Protein AF-A0A7X6XQJ4-F1 (afdb_monomer)

Secondary structure (DSSP, 8-state):
-HHHHHHHHHHHHHHHHH-SS--GGGGHHHHHHHHHHHHHHHHHHHHHS-HHHHHHHHHHHHHHHHHHHHHHHHHHHTTTTT-TT-TT---SS-THHHHHHHHHHHHHHHSTTGGG--EEEE-SSS--TTHHHHTTT-S-EEEESS--S----SEEEEEGGGHHHHHHHHGGGEEEEEEEEEETTEEEEEEEEHHHHHHHHHHH--

Structure (mmCIF, N/CA/C/O backbone):
data_AF-A0A7X6XQJ4-F1
#
_entry.id   AF-A0A7X6XQJ4-F1
#
loop_
_atom_site.group_PDB
_atom_site.id
_atom_site.type_symbol
_atom_site.label_atom_id
_atom_site.label_alt_id
_atom_site.label_comp_id
_atom_site.label_asym_id
_atom_site.label_entity_id
_atom_site.label_seq_id
_atom_site.pdbx_PDB_ins_code
_atom_site.Cartn_x
_atom_site.Cartn_y
_atom_site.Cartn_z
_atom_site.occupancy
_atom_site.B_iso_or_equiv
_atom_site.auth_seq_id
_atom_site.auth_comp_id
_atom_site.auth_asym_id
_atom_site.auth_atom_id
_atom_site.pdbx_PDB_model_num
ATOM 1 N N . MET A 1 1 ? -24.674 -9.872 31.396 1.00 86.75 1 MET A N 1
ATOM 2 C CA . MET A 1 1 ? -24.210 -9.220 30.151 1.00 86.75 1 MET A CA 1
ATOM 3 C C . MET A 1 1 ? -22.752 -8.759 30.233 1.00 86.75 1 MET A C 1
ATOM 5 O O . MET A 1 1 ? -21.919 -9.400 29.617 1.00 86.75 1 MET A O 1
ATOM 9 N N . LEU A 1 2 ? -22.394 -7.730 31.021 1.00 93.31 2 LEU A N 1
ATOM 10 C CA . LEU A 1 2 ? -21.018 -7.184 31.031 1.00 93.31 2 LEU A CA 1
ATOM 11 C C . LEU A 1 2 ? -19.934 -8.207 31.408 1.00 93.31 2 LEU A C 1
ATOM 13 O O . LEU A 1 2 ? -18.928 -8.290 30.722 1.00 93.31 2 LEU A O 1
ATOM 17 N N . ARG A 1 3 ? -20.174 -9.050 32.424 1.00 94.75 3 ARG A N 1
ATOM 18 C CA . ARG A 1 3 ? -19.241 -10.133 32.804 1.00 94.75 3 ARG A CA 1
ATOM 19 C C . ARG A 1 3 ? -18.939 -11.086 31.644 1.00 94.75 3 ARG A C 1
ATOM 21 O O . ARG A 1 3 ? -17.791 -11.454 31.444 1.00 94.75 3 ARG A O 1
ATOM 28 N N . PHE A 1 4 ? -19.965 -11.446 30.872 1.00 95.56 4 PHE A N 1
ATOM 29 C CA . PHE A 1 4 ? -19.804 -12.281 29.685 1.00 95.56 4 PHE A CA 1
ATOM 30 C C . PHE A 1 4 ? -18.956 -11.569 28.626 1.00 95.56 4 PHE A C 1
ATOM 32 O O . PHE A 1 4 ? -17.990 -12.153 28.157 1.00 95.56 4 PHE A O 1
ATOM 39 N N . LEU A 1 5 ? -19.252 -10.300 28.314 1.00 95.25 5 LEU A N 1
ATOM 40 C CA . LEU A 1 5 ? -18.465 -9.511 27.355 1.00 95.25 5 LEU A CA 1
ATOM 41 C C . LEU A 1 5 ? -16.998 -9.379 27.778 1.00 95.25 5 LEU A C 1
ATOM 43 O O . LEU A 1 5 ? -16.111 -9.491 26.937 1.00 95.25 5 LEU A O 1
ATOM 47 N N . THR A 1 6 ? -16.729 -9.181 29.070 1.00 96.12 6 THR A N 1
ATOM 48 C CA . THR A 1 6 ? -15.364 -9.131 29.606 1.00 96.12 6 THR A CA 1
ATOM 49 C C . THR A 1 6 ? -14.643 -10.461 29.423 1.00 96.12 6 THR A C 1
ATOM 51 O O . THR A 1 6 ? -13.547 -10.474 28.871 1.00 96.12 6 THR A O 1
ATOM 54 N N . ILE A 1 7 ? -15.262 -11.578 29.819 1.00 97.31 7 ILE A N 1
ATOM 55 C CA . ILE A 1 7 ? -14.667 -12.913 29.661 1.00 97.31 7 ILE A CA 1
ATOM 56 C C . ILE A 1 7 ? -14.440 -13.227 28.179 1.00 97.31 7 ILE A C 1
ATOM 58 O O . IL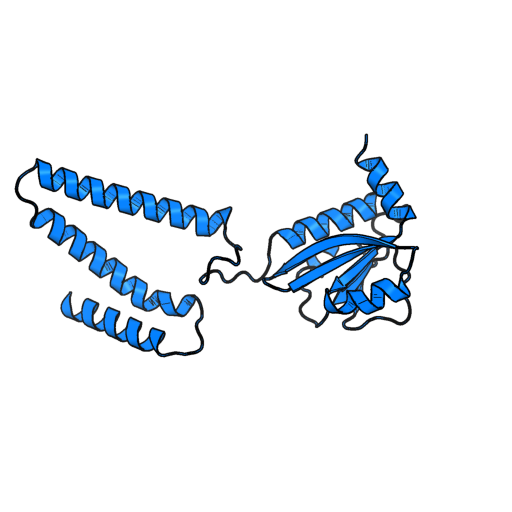E A 1 7 ? -13.345 -13.638 27.817 1.00 97.31 7 ILE A O 1
ATOM 62 N N . TYR A 1 8 ? -15.430 -12.968 27.322 1.00 96.06 8 TYR A N 1
ATOM 63 C CA . TYR A 1 8 ? -15.336 -13.119 25.869 1.00 96.06 8 TYR A CA 1
ATOM 64 C C . TYR A 1 8 ? -14.150 -12.337 25.292 1.00 96.06 8 TYR A C 1
ATOM 66 O O . TYR A 1 8 ? -13.315 -12.901 24.589 1.00 96.06 8 TYR A O 1
ATOM 74 N N . THR A 1 9 ? -14.037 -11.053 25.643 1.00 96.81 9 THR A N 1
ATOM 75 C CA . THR A 1 9 ? -12.973 -10.170 25.146 1.00 96.81 9 THR A CA 1
ATOM 76 C C . THR A 1 9 ? -11.597 -10.658 25.589 1.00 96.81 9 THR A C 1
ATOM 78 O O . THR A 1 9 ? -10.685 -10.746 24.769 1.00 96.81 9 THR A O 1
ATOM 81 N N . LEU A 1 10 ? -11.442 -11.011 26.869 1.00 97.50 10 LEU A N 1
ATOM 82 C CA . LEU A 1 10 ? -10.171 -11.487 27.419 1.00 97.50 10 LEU A CA 1
ATOM 83 C C . LEU A 1 10 ? -9.774 -12.849 26.845 1.00 97.50 10 LEU A C 1
ATOM 85 O O . LEU A 1 10 ? -8.628 -13.020 26.436 1.00 97.50 10 LEU A O 1
ATOM 89 N N . ALA A 1 11 ? -10.715 -13.792 26.767 1.00 97.19 11 ALA A N 1
ATOM 90 C CA . ALA A 1 11 ? -10.472 -15.124 26.227 1.00 97.19 11 ALA A CA 1
ATOM 91 C C . ALA A 1 11 ? -10.051 -15.061 24.755 1.00 97.19 11 ALA A C 1
ATOM 93 O O . ALA A 1 11 ? -9.053 -15.675 24.384 1.00 97.19 11 ALA A O 1
ATOM 94 N N . LEU A 1 12 ? -10.748 -14.272 23.928 1.00 96.06 12 LEU A N 1
ATOM 95 C CA . LEU A 1 12 ? -10.365 -14.088 22.529 1.00 96.06 12 LEU A CA 1
ATOM 96 C C . LEU A 1 12 ? -9.026 -13.376 22.383 1.00 96.06 12 LEU A C 1
ATOM 98 O O . LEU A 1 12 ? -8.211 -13.792 21.565 1.00 96.06 12 LEU A O 1
ATOM 102 N N . THR A 1 13 ? -8.775 -12.335 23.179 1.00 95.81 13 THR A N 1
ATOM 103 C CA . THR A 1 13 ? -7.486 -11.632 23.148 1.00 95.81 13 THR A CA 1
ATOM 104 C C . THR A 1 13 ? -6.350 -12.599 23.468 1.00 95.81 13 THR A C 1
ATOM 106 O O . THR A 1 13 ? -5.378 -12.647 22.724 1.00 95.81 13 THR A O 1
ATOM 109 N N . ALA A 1 14 ? -6.491 -13.422 24.511 1.00 96.19 14 ALA A N 1
ATOM 110 C CA . ALA A 1 14 ? -5.493 -14.423 24.878 1.00 96.19 14 ALA A CA 1
ATOM 111 C C . ALA A 1 14 ? -5.321 -15.499 23.792 1.00 96.19 14 ALA A C 1
ATOM 113 O O . ALA A 1 14 ? -4.194 -15.803 23.406 1.00 96.19 14 ALA A O 1
ATOM 114 N N . ALA A 1 15 ? -6.424 -16.030 23.256 1.00 94.94 15 ALA A N 1
ATOM 115 C CA . ALA A 1 15 ? -6.392 -17.047 22.209 1.00 94.94 15 ALA A CA 1
ATOM 116 C C . ALA A 1 15 ? -5.684 -16.537 20.943 1.00 94.94 15 ALA A C 1
ATOM 118 O O . ALA A 1 15 ? -4.737 -17.164 20.476 1.00 94.94 15 ALA A O 1
ATOM 119 N N . TYR A 1 16 ? -6.071 -15.366 20.426 1.00 93.44 16 TYR A N 1
ATOM 120 C CA . TYR A 1 16 ? -5.431 -14.774 19.247 1.00 93.44 16 TYR A CA 1
ATOM 121 C C . TYR A 1 16 ? -4.012 -14.265 19.531 1.00 93.44 16 TYR A C 1
ATOM 123 O O . TYR A 1 16 ? -3.175 -14.270 18.627 1.00 93.44 16 TYR A O 1
ATOM 131 N N . ALA A 1 17 ? -3.688 -13.872 20.768 1.00 92.44 17 ALA A N 1
ATOM 132 C CA . ALA A 1 17 ? -2.326 -13.523 21.175 1.00 92.44 17 ALA A CA 1
ATOM 133 C C . ALA A 1 17 ? -1.388 -14.744 21.216 1.00 92.44 17 ALA A C 1
ATOM 135 O O . ALA A 1 17 ? -0.205 -14.586 20.919 1.00 92.44 17 ALA A O 1
ATOM 136 N N . ALA A 1 18 ? -1.899 -15.948 21.479 1.00 94.88 18 ALA A N 1
ATOM 137 C CA . ALA A 1 18 ? -1.096 -17.172 21.521 1.00 94.88 18 ALA A CA 1
ATOM 138 C C . ALA A 1 18 ? -0.722 -17.734 20.133 1.00 94.88 18 ALA A C 1
ATOM 140 O O . ALA A 1 18 ? 0.241 -18.485 20.022 1.00 94.88 18 ALA A O 1
ATOM 141 N N . ILE A 1 19 ? -1.444 -17.372 19.065 1.00 92.38 19 ILE A N 1
ATOM 142 C CA . ILE A 1 19 ? -1.168 -17.861 17.701 1.00 92.38 19 ILE A CA 1
ATOM 143 C C . ILE A 1 19 ? 0.126 -17.212 17.163 1.00 92.38 19 ILE A C 1
ATOM 145 O O . ILE A 1 19 ? 0.153 -15.985 17.064 1.00 92.38 19 ILE A O 1
ATOM 149 N N . PRO A 1 20 ? 1.178 -17.965 16.777 1.00 89.69 20 PRO A N 1
ATOM 150 C CA . PRO A 1 20 ? 2.428 -17.375 16.274 1.00 89.69 20 PRO A CA 1
ATOM 151 C C . PRO A 1 20 ? 2.257 -16.618 14.951 1.00 89.69 20 PRO A C 1
ATOM 153 O O . PRO A 1 20 ? 2.841 -15.558 14.751 1.00 89.69 20 PRO A O 1
ATOM 156 N N . TYR A 1 21 ? 1.419 -17.147 14.058 1.00 84.31 21 TYR A N 1
ATOM 157 C CA . TYR A 1 21 ? 1.102 -16.526 12.777 1.00 84.31 21 TYR A CA 1
ATOM 158 C C . TYR A 1 21 ? 0.064 -15.411 12.962 1.00 84.31 21 TYR A C 1
ATOM 160 O O . TYR A 1 21 ? -1.127 -15.673 13.146 1.00 84.31 21 TYR A O 1
ATOM 168 N N . LYS A 1 22 ? 0.521 -14.156 12.950 1.00 83.25 22 LYS A N 1
ATOM 169 C CA . LYS A 1 22 ? -0.335 -12.974 13.103 1.00 83.25 22 LYS A CA 1
ATOM 170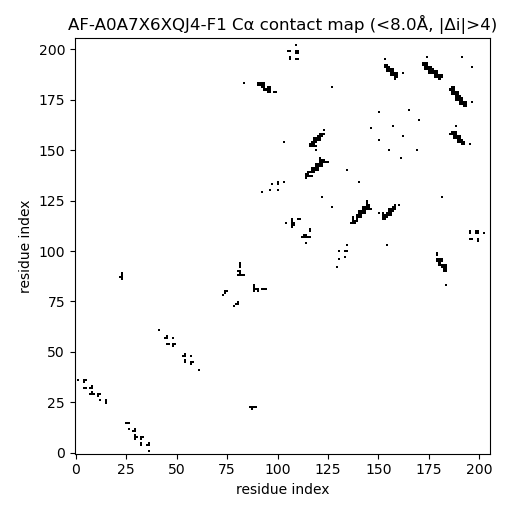 C C . LYS A 1 22 ? -0.793 -12.467 11.748 1.00 83.25 22 LYS A C 1
ATOM 172 O O . LYS A 1 22 ? 0.020 -12.149 10.889 1.00 83.25 22 LYS A O 1
ATOM 177 N N . THR A 1 23 ? -2.100 -12.326 11.598 1.00 87.56 23 THR A N 1
ATOM 178 C CA . THR A 1 23 ? -2.715 -11.623 10.471 1.00 87.56 23 THR A CA 1
ATOM 179 C C . THR A 1 23 ? -3.586 -10.493 11.006 1.00 87.56 23 THR A C 1
ATOM 181 O O . THR A 1 23 ? -4.074 -10.593 12.137 1.00 87.56 23 THR A O 1
ATOM 184 N N . PRO A 1 24 ? -3.808 -9.412 10.239 1.00 85.25 24 PRO A N 1
ATOM 185 C CA . PRO A 1 24 ? -4.565 -8.265 10.734 1.00 85.25 24 PRO A CA 1
ATOM 186 C C . PRO A 1 24 ? -5.965 -8.626 11.243 1.00 85.25 24 PRO A C 1
ATOM 188 O O . PRO A 1 24 ? -6.424 -8.074 12.240 1.00 85.25 24 PRO A O 1
ATOM 191 N N . TRP A 1 25 ? -6.630 -9.613 10.633 1.00 87.69 25 TRP A N 1
ATOM 192 C CA . TRP A 1 25 ? -7.972 -10.033 11.046 1.00 87.69 25 TRP A CA 1
ATOM 193 C C . TRP A 1 25 ? -8.026 -10.753 12.401 1.00 87.69 25 TRP A C 1
ATOM 195 O O . TRP A 1 25 ? -9.107 -10.857 12.981 1.00 87.69 25 TRP A O 1
ATOM 205 N N . CYS A 1 26 ? -6.892 -11.177 12.971 1.00 90.50 26 CYS A N 1
ATOM 206 C CA . CYS A 1 26 ? -6.851 -11.744 14.322 1.00 90.50 26 CYS A CA 1
ATOM 207 C C . CYS A 1 26 ? -7.328 -10.760 15.407 1.00 90.50 26 CYS A C 1
ATOM 209 O O . CYS A 1 26 ? -7.757 -11.197 16.472 1.00 90.50 26 CYS A O 1
ATOM 211 N N . VAL A 1 27 ? -7.273 -9.443 15.163 1.00 90.94 27 VAL A N 1
ATOM 212 C CA . VAL A 1 27 ? -7.701 -8.435 16.149 1.00 90.94 27 VAL A CA 1
ATOM 21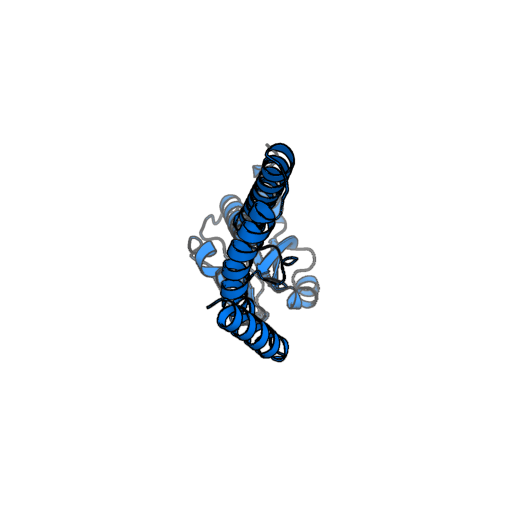3 C C . VAL A 1 27 ? -9.201 -8.123 16.090 1.00 90.94 27 VAL A C 1
ATOM 215 O O . VAL A 1 27 ? -9.742 -7.576 17.046 1.00 90.94 27 VAL A O 1
ATOM 218 N N . LEU A 1 28 ? -9.904 -8.481 15.009 1.00 91.69 28 LEU A N 1
ATOM 219 C CA . LEU A 1 28 ? -11.284 -8.030 14.773 1.00 91.69 28 LEU A CA 1
ATOM 220 C C . LEU A 1 28 ? -12.261 -8.537 15.843 1.00 91.69 28 LEU A C 1
ATOM 222 O O . LEU A 1 28 ? -13.038 -7.761 16.403 1.00 91.69 28 LEU A O 1
ATOM 226 N N . SER A 1 29 ? -12.186 -9.827 16.170 1.00 92.69 29 SER A N 1
ATOM 227 C CA . SER A 1 29 ? -13.074 -10.468 17.145 1.00 92.69 29 SER A CA 1
ATOM 228 C C . SER A 1 29 ? -12.912 -9.919 18.576 1.00 92.69 29 SER A C 1
ATOM 230 O O . SER A 1 29 ? -13.926 -9.556 19.181 1.00 92.69 29 SER A O 1
ATOM 232 N N . PRO A 1 30 ? -11.691 -9.805 19.150 1.00 94.12 30 PRO A N 1
ATOM 233 C CA . PRO A 1 30 ? -11.528 -9.169 20.457 1.00 94.12 30 PRO A CA 1
ATOM 234 C C . PRO A 1 30 ? -11.861 -7.668 20.430 1.00 94.12 30 PRO A C 1
ATOM 236 O O . PRO A 1 30 ? -12.451 -7.168 21.390 1.00 94.12 30 PRO A O 1
ATOM 239 N N . LEU A 1 31 ? -11.573 -6.959 19.331 1.00 94.44 31 LEU A N 1
ATOM 240 C CA . LEU A 1 31 ? -11.868 -5.529 19.197 1.00 94.44 31 LEU A CA 1
ATOM 241 C C . LEU A 1 31 ? -13.370 -5.232 19.316 1.00 94.44 31 LEU A C 1
ATOM 243 O O . LEU A 1 31 ? -13.752 -4.276 19.989 1.00 94.44 31 LEU A O 1
ATOM 247 N N . GLN A 1 32 ? -14.236 -6.076 18.746 1.00 94.75 32 GLN A N 1
ATOM 248 C CA . GLN A 1 32 ? -15.689 -5.939 18.896 1.00 94.75 32 GLN A CA 1
ATOM 249 C C . GLN A 1 32 ? -16.117 -5.925 20.374 1.00 94.75 32 GLN A C 1
ATOM 251 O O . GLN A 1 32 ? -16.916 -5.084 20.792 1.00 94.75 32 GLN A O 1
ATOM 256 N N . GLY A 1 33 ? -15.565 -6.837 21.179 1.00 95.31 33 GLY A N 1
ATOM 257 C CA . GLY A 1 33 ? -15.834 -6.898 22.615 1.00 95.31 33 GLY A CA 1
ATOM 258 C C . GLY A 1 33 ? -15.321 -5.660 23.358 1.00 95.31 33 GLY A C 1
ATOM 259 O O . GLY A 1 3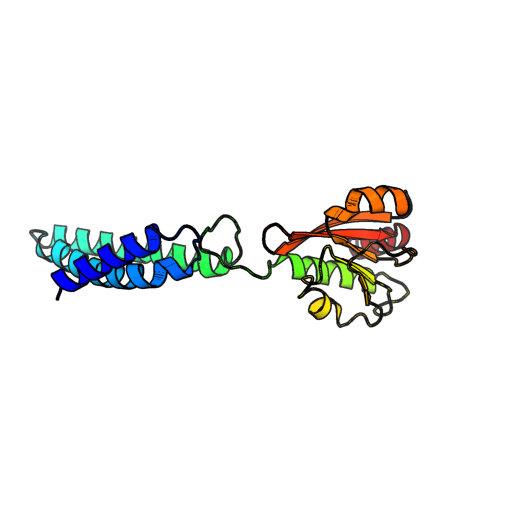3 ? -16.043 -5.085 24.178 1.00 95.31 33 GLY A O 1
ATOM 260 N N . MET A 1 34 ? -14.119 -5.190 23.008 1.00 96.31 34 MET A N 1
ATOM 261 C CA . MET A 1 34 ? -13.534 -3.964 23.560 1.00 96.31 34 MET A CA 1
ATOM 262 C C . MET A 1 34 ? -14.388 -2.726 23.264 1.00 96.31 34 MET A C 1
ATOM 264 O O . MET A 1 34 ? -14.586 -1.918 24.166 1.00 96.31 34 MET A O 1
ATOM 268 N N . ILE A 1 35 ? -14.948 -2.592 22.056 1.00 95.75 35 ILE A N 1
ATOM 269 C CA . ILE A 1 35 ? -15.817 -1.461 21.679 1.00 95.75 35 ILE A CA 1
ATOM 270 C C . ILE A 1 35 ? -17.076 -1.416 22.560 1.00 95.75 35 ILE A C 1
ATOM 272 O O . ILE A 1 35 ? -17.431 -0.362 23.093 1.00 95.75 35 ILE A O 1
ATOM 276 N N . LEU A 1 36 ? -17.733 -2.562 22.774 1.00 96.38 36 LEU A N 1
ATOM 277 C CA . LEU A 1 36 ? -18.922 -2.638 23.632 1.00 96.38 36 LEU A CA 1
ATOM 278 C C . LEU A 1 36 ? -18.592 -2.313 25.097 1.00 96.38 36 LEU A C 1
ATOM 280 O O . LEU A 1 36 ? -19.333 -1.582 25.761 1.00 96.38 36 LEU A O 1
ATOM 284 N N . LEU A 1 37 ? -17.466 -2.827 25.603 1.00 97.12 37 LEU A N 1
ATOM 285 C CA . LEU A 1 37 ? -16.988 -2.526 26.954 1.00 97.12 37 LEU A CA 1
ATOM 286 C C . LEU A 1 37 ? -16.579 -1.056 27.107 1.00 97.12 37 LEU A C 1
ATOM 288 O O . LEU A 1 37 ? -16.854 -0.468 28.152 1.00 97.12 37 LEU A O 1
ATOM 292 N N . ALA A 1 38 ? -15.996 -0.440 26.076 1.00 96.19 38 ALA A N 1
ATOM 293 C CA . ALA A 1 38 ? -15.651 0.977 26.067 1.00 96.19 38 ALA A CA 1
ATOM 294 C C . ALA A 1 38 ? -16.899 1.862 26.199 1.00 96.19 38 ALA A C 1
ATOM 296 O O . ALA A 1 38 ? -16.897 2.795 27.000 1.00 96.19 38 ALA A O 1
ATOM 297 N N . GLY A 1 39 ? -18.001 1.533 25.513 1.00 95.69 39 GLY A N 1
ATOM 298 C CA . GLY A 1 39 ? -19.279 2.240 25.673 1.00 95.69 39 GLY A CA 1
ATOM 299 C C . GLY A 1 39 ? -19.863 2.122 27.090 1.00 95.69 39 GLY A C 1
ATOM 300 O O . GLY A 1 39 ? -20.330 3.109 27.673 1.00 95.69 39 GLY A O 1
ATOM 301 N N . ALA A 1 40 ? -19.783 0.930 27.689 1.00 96.81 40 ALA A N 1
ATOM 302 C CA . ALA A 1 40 ? -20.189 0.719 29.079 1.00 96.81 40 ALA A CA 1
ATOM 303 C C . ALA A 1 40 ? -19.304 1.506 30.066 1.00 96.81 40 ALA A C 1
ATOM 305 O O . ALA A 1 40 ? -19.824 2.150 30.979 1.00 96.81 40 ALA A O 1
ATOM 306 N N . GLY A 1 41 ? -17.985 1.504 29.853 1.00 96.56 41 GLY A N 1
ATOM 307 C CA . GLY A 1 41 ? -17.015 2.262 30.642 1.00 96.56 41 GLY A CA 1
ATOM 308 C C . GLY A 1 41 ? -17.224 3.773 30.538 1.00 96.56 41 GLY A C 1
ATOM 309 O O . GLY A 1 41 ? -17.288 4.451 31.559 1.00 96.56 41 GLY A O 1
ATOM 310 N N . ALA A 1 42 ? -17.440 4.294 29.328 1.00 96.88 42 ALA A N 1
ATOM 311 C CA . ALA A 1 42 ? -17.773 5.697 29.090 1.00 96.88 42 ALA A CA 1
ATOM 312 C C . ALA A 1 42 ? -19.028 6.119 29.871 1.00 96.88 42 ALA A C 1
ATOM 314 O O . ALA A 1 42 ? -19.029 7.137 30.563 1.00 96.88 42 ALA A O 1
ATOM 315 N N . THR A 1 43 ? -20.077 5.292 29.838 1.00 96.81 43 THR A N 1
ATOM 316 C CA . THR A 1 43 ? -21.311 5.543 30.597 1.00 96.81 43 THR A CA 1
ATOM 317 C C . THR A 1 43 ? -21.058 5.546 32.107 1.00 96.81 43 THR A C 1
ATOM 319 O O . THR A 1 43 ? -21.589 6.400 32.821 1.00 96.81 43 THR A O 1
ATOM 322 N N . ALA A 1 44 ? -20.246 4.611 32.610 1.00 96.94 44 ALA A N 1
ATOM 323 C CA . ALA A 1 44 ? -19.884 4.547 34.023 1.00 96.94 44 ALA A CA 1
ATOM 324 C C . ALA A 1 44 ? -19.110 5.799 34.469 1.00 96.94 44 ALA A C 1
ATOM 326 O O . ALA A 1 44 ? -19.486 6.409 35.468 1.00 96.94 44 ALA A O 1
ATOM 327 N N . LEU A 1 45 ? -18.116 6.242 33.690 1.00 97.00 45 LEU A N 1
ATOM 328 C CA . LEU A 1 45 ? -17.331 7.451 33.967 1.00 97.00 45 LEU A CA 1
ATOM 329 C C . LEU A 1 45 ? -18.211 8.703 34.070 1.00 97.00 45 LEU A C 1
ATOM 331 O O . LEU A 1 45 ? -18.089 9.473 35.022 1.00 97.00 45 LEU A O 1
ATOM 335 N N . VAL A 1 46 ? -19.149 8.884 33.135 1.00 97.00 46 VAL A N 1
ATOM 336 C CA . VAL A 1 46 ? -20.087 10.018 33.166 1.00 97.00 46 VAL A CA 1
ATOM 337 C C . VAL A 1 46 ? -21.011 9.947 34.386 1.00 97.00 46 VAL A C 1
ATOM 339 O O . VAL A 1 46 ? -21.306 10.971 35.001 1.00 97.00 46 VAL A O 1
ATOM 342 N N . ARG A 1 47 ? -21.472 8.751 34.772 1.00 96.31 47 ARG A N 1
ATOM 343 C CA . ARG A 1 47 ? -22.339 8.575 35.950 1.00 96.31 47 ARG A CA 1
ATOM 344 C C . ARG A 1 47 ? -21.603 8.829 37.264 1.00 96.31 47 ARG A C 1
ATOM 346 O O . ARG A 1 47 ? -22.196 9.411 38.171 1.00 96.31 47 ARG A O 1
ATOM 353 N N . TRP A 1 48 ? -20.344 8.408 37.357 1.00 97.06 48 TRP A N 1
ATOM 354 C CA . TRP A 1 48 ? -19.513 8.567 38.551 1.00 97.06 48 TRP A CA 1
ATOM 355 C C . TRP A 1 48 ? -19.004 9.991 38.755 1.00 97.06 48 TRP A C 1
ATOM 357 O O . TRP A 1 48 ? -18.727 10.361 39.890 1.00 97.06 48 TRP A O 1
ATOM 367 N N . ALA A 1 49 ? -18.920 10.803 37.700 1.00 96.06 49 ALA A N 1
ATOM 368 C CA . ALA A 1 49 ? -18.528 12.201 37.815 1.00 96.06 49 ALA A CA 1
ATOM 369 C C . ALA A 1 49 ? -19.538 13.014 38.668 1.00 96.06 49 ALA A C 1
ATOM 371 O O . ALA A 1 49 ? -20.713 13.137 38.278 1.00 96.06 49 ALA A O 1
ATOM 372 N N . PRO A 1 50 ? -19.120 13.591 39.816 1.00 93.88 50 PRO A N 1
ATOM 373 C CA . PRO A 1 50 ? -19.962 14.485 40.609 1.00 93.88 50 PRO A CA 1
ATOM 374 C C . PRO A 1 50 ? -20.145 15.856 39.949 1.00 93.88 50 PRO A C 1
ATOM 376 O O . PRO A 1 50 ? -19.210 16.450 39.419 1.00 93.88 50 PRO A O 1
ATOM 379 N N . GLY A 1 51 ? -21.356 16.406 40.048 1.00 96.50 51 GLY A N 1
ATOM 380 C CA . GLY A 1 51 ? -21.660 17.752 39.558 1.00 96.50 51 GLY A CA 1
ATOM 381 C C . GLY A 1 51 ? -21.737 17.869 38.029 1.00 96.50 51 GLY A C 1
ATOM 382 O O . GLY A 1 51 ? -21.290 17.012 37.269 1.00 96.50 51 GLY A O 1
ATOM 383 N N . ARG A 1 52 ? -22.359 18.953 37.553 1.00 95.62 52 ARG A N 1
ATOM 384 C CA . ARG A 1 52 ? -22.591 19.169 36.112 1.00 95.62 52 ARG A CA 1
ATOM 385 C C . ARG A 1 52 ? -21.304 19.490 35.352 1.00 95.62 52 ARG A C 1
ATOM 387 O O . ARG A 1 52 ? -21.138 19.023 34.232 1.00 95.62 52 ARG A O 1
ATOM 394 N N . LEU A 1 53 ? -20.394 20.240 35.977 1.00 97.06 53 LEU A N 1
ATOM 395 C CA . LEU A 1 53 ? -19.139 20.655 35.353 1.00 97.06 53 LEU A CA 1
ATOM 396 C C . LEU A 1 53 ? -18.232 19.458 35.048 1.00 97.06 53 LEU A C 1
ATOM 398 O O . LEU A 1 53 ? -17.815 19.290 33.909 1.00 97.06 53 LEU A O 1
ATOM 402 N N . LEU A 1 54 ? -17.972 18.589 36.029 1.00 96.56 54 LEU A N 1
ATOM 403 C CA . LEU A 1 54 ? -17.090 17.440 35.813 1.00 96.56 54 LEU A CA 1
ATOM 404 C C . LEU A 1 54 ? -17.690 16.445 34.816 1.00 96.56 54 LEU A C 1
ATOM 406 O O . LEU A 1 54 ? -16.969 15.917 33.978 1.00 96.56 54 LEU A O 1
ATOM 410 N N . ARG A 1 55 ? -19.014 16.239 34.838 1.00 97.31 55 ARG A N 1
ATOM 411 C CA . ARG A 1 55 ? -19.705 15.450 33.805 1.00 97.31 55 ARG A CA 1
ATOM 412 C C . ARG A 1 55 ? -19.489 16.024 32.410 1.00 97.31 55 ARG A C 1
ATOM 414 O O . ARG A 1 55 ? -19.173 15.267 31.499 1.00 97.31 55 ARG A O 1
ATOM 421 N N . ALA A 1 56 ? -19.625 17.341 32.251 1.00 97.62 56 ALA A N 1
ATOM 422 C CA . ALA A 1 56 ? -19.369 18.008 30.979 1.00 97.62 56 ALA A CA 1
ATOM 423 C C . ALA A 1 56 ? -17.908 17.838 30.536 1.00 97.62 56 ALA A C 1
ATOM 425 O O . ALA A 1 56 ? -17.670 17.519 29.376 1.00 97.62 56 ALA A O 1
ATOM 426 N N . LEU A 1 57 ? -16.942 17.959 31.454 1.00 98.06 57 LEU A N 1
ATOM 427 C CA . LEU A 1 57 ? -15.523 17.731 31.158 1.00 98.06 57 LEU A CA 1
ATOM 428 C C . LEU A 1 57 ? -15.238 16.284 30.737 1.00 98.06 57 LEU A C 1
ATOM 430 O O . LEU A 1 57 ? -14.521 16.071 29.765 1.00 98.06 57 LEU A O 1
ATOM 434 N N . VAL A 1 58 ? -15.825 15.293 31.414 1.00 97.94 58 VAL A N 1
ATOM 435 C CA . VAL A 1 58 ? -15.688 13.875 31.041 1.00 97.94 58 VAL A CA 1
ATOM 436 C C . VAL A 1 58 ? -16.277 13.622 29.652 1.00 97.94 58 VAL A C 1
ATOM 438 O O . VAL A 1 58 ? -15.626 12.998 28.819 1.00 97.94 58 VAL A O 1
ATOM 441 N N . VAL A 1 59 ? -17.478 14.135 29.369 1.00 97.81 59 VAL A N 1
ATOM 442 C CA . VAL A 1 59 ? -18.108 14.009 28.044 1.00 97.81 59 VAL A CA 1
ATOM 443 C C . VAL A 1 59 ? -17.275 14.696 26.965 1.00 97.81 59 VAL A C 1
ATOM 445 O O . VAL A 1 59 ? -17.096 14.129 25.887 1.00 97.81 59 VAL A O 1
ATOM 448 N N . LEU A 1 60 ? -16.735 15.883 27.249 1.00 98.25 60 LEU A N 1
ATOM 449 C CA . LEU A 1 60 ? -15.878 16.617 26.324 1.00 98.25 60 LEU A CA 1
ATOM 450 C C . LEU A 1 60 ? -14.589 15.840 26.037 1.00 98.25 60 LEU A C 1
ATOM 452 O O . LEU A 1 60 ? -14.228 15.680 24.875 1.00 98.25 60 LEU A O 1
ATOM 456 N N . ALA A 1 61 ? -13.937 15.301 27.070 1.00 98.12 61 ALA A N 1
ATOM 457 C CA . ALA A 1 61 ? -12.722 14.504 26.929 1.00 98.12 61 ALA A CA 1
ATOM 458 C C . ALA A 1 61 ? -12.964 13.220 26.117 1.00 98.12 61 ALA A C 1
ATOM 460 O O . ALA A 1 61 ? -12.199 12.916 25.203 1.00 98.12 61 ALA A O 1
ATOM 461 N N . LEU A 1 62 ? -14.054 12.495 26.393 1.00 98.00 62 LEU A N 1
ATOM 462 C CA . LEU A 1 62 ? -14.431 11.293 25.639 1.00 98.00 62 LEU A CA 1
ATOM 463 C C . LEU A 1 62 ? -14.768 11.615 24.177 1.00 98.00 62 LEU A C 1
ATOM 465 O O . LEU A 1 62 ? -14.345 10.893 23.273 1.00 98.00 62 LEU A O 1
ATOM 469 N N . SER A 1 63 ? -15.488 12.713 23.936 1.00 97.88 63 SER A N 1
ATOM 470 C CA . SER A 1 63 ? -15.809 13.190 22.585 1.00 97.88 63 SER A CA 1
ATOM 471 C C . SER A 1 63 ? -14.545 13.569 21.815 1.00 97.88 63 SER A C 1
ATOM 473 O O . SER A 1 63 ? -14.368 13.132 20.680 1.00 97.88 63 SER A O 1
ATOM 475 N N . ALA A 1 64 ? -13.633 14.316 22.444 1.00 98.25 64 ALA A N 1
ATOM 476 C CA . ALA A 1 64 ? -12.361 14.705 21.845 1.00 98.25 64 ALA A CA 1
ATOM 477 C C . ALA A 1 64 ? -11.487 13.483 21.523 1.00 98.25 64 ALA A C 1
ATOM 479 O O . ALA A 1 64 ? -10.954 13.387 20.420 1.00 98.25 64 ALA A O 1
ATOM 480 N N . GLY A 1 65 ? -11.396 12.514 22.440 1.00 98.06 65 GLY A N 1
ATOM 481 C CA . GLY A 1 65 ? -10.682 11.258 22.204 1.00 98.06 65 GLY A CA 1
ATOM 482 C C . GLY A 1 65 ? -11.287 10.446 21.056 1.00 98.06 65 GLY A C 1
ATOM 483 O O . GLY A 1 65 ? -10.560 9.950 20.201 1.00 98.06 65 GLY A O 1
ATOM 484 N N . THR A 1 66 ? -12.617 10.374 20.977 1.00 97.12 66 THR A N 1
ATOM 485 C CA . THR A 1 66 ? -13.321 9.679 19.886 1.00 97.12 66 THR A CA 1
ATOM 486 C C . THR A 1 66 ? -13.084 10.365 18.541 1.00 97.12 66 THR A C 1
ATOM 488 O O . THR A 1 66 ? -12.795 9.693 17.555 1.00 97.12 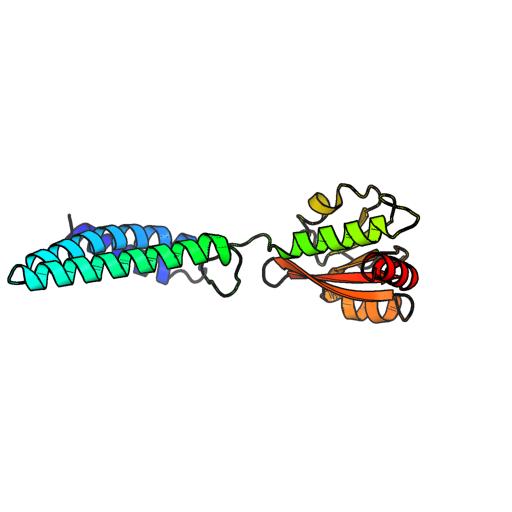66 THR A O 1
ATOM 491 N N . ALA A 1 67 ? -13.146 11.699 18.497 1.00 98.19 67 ALA A N 1
ATOM 492 C CA . ALA A 1 67 ? -12.844 12.470 17.295 1.00 98.19 67 ALA A CA 1
ATOM 493 C C . ALA A 1 67 ? -11.384 12.284 16.854 1.00 98.19 67 ALA A C 1
ATOM 495 O O . ALA A 1 67 ? -11.121 12.097 15.668 1.00 98.19 67 ALA A O 1
ATOM 496 N N . HIS A 1 68 ? -10.442 12.268 17.801 1.00 98.25 68 HIS A N 1
ATOM 497 C CA . HIS A 1 68 ? -9.031 12.017 17.516 1.00 98.25 68 HIS A CA 1
ATOM 498 C C . HIS A 1 68 ? -8.798 10.614 16.937 1.00 98.25 68 HIS A C 1
ATOM 500 O O . HIS A 1 68 ? -8.133 10.483 15.911 1.00 98.25 68 HIS A O 1
ATOM 506 N N . LEU A 1 69 ? -9.395 9.578 17.536 1.00 96.31 69 LEU A N 1
ATOM 507 C CA . LEU A 1 69 ? -9.333 8.207 17.018 1.00 96.31 69 LEU A CA 1
ATOM 508 C C . LEU A 1 69 ? -9.991 8.089 15.635 1.00 96.31 69 LEU A C 1
ATOM 510 O O . LEU A 1 69 ? -9.463 7.404 14.764 1.00 96.31 69 LEU A O 1
ATOM 514 N N . GLY A 1 70 ? -11.108 8.786 15.405 1.00 97.06 70 GLY A N 1
ATOM 515 C CA . GLY A 1 70 ? -11.762 8.853 14.097 1.00 97.06 70 GLY A CA 1
ATOM 516 C C . GLY A 1 70 ? -10.882 9.511 13.033 1.00 97.06 70 GLY A C 1
ATOM 517 O O . GLY A 1 70 ? -10.771 9.000 11.920 1.00 97.06 70 GLY A O 1
ATOM 518 N N . TRP A 1 71 ? -10.190 10.597 13.385 1.00 97.56 71 TRP A N 1
ATOM 519 C CA . TRP A 1 71 ? -9.208 11.230 12.506 1.00 97.56 71 TRP A CA 1
ATOM 520 C C . TRP A 1 71 ? -8.036 10.290 12.199 1.00 97.56 71 TRP A C 1
ATOM 522 O O . TRP A 1 71 ? -7.691 10.119 11.033 1.00 97.56 71 TRP A O 1
ATOM 532 N N . GLN A 1 72 ? -7.473 9.608 13.201 1.00 95.44 72 GLN A N 1
ATOM 533 C CA . GLN A 1 72 ? -6.423 8.605 12.979 1.00 95.44 72 GLN A CA 1
ATOM 534 C C . GLN A 1 72 ? -6.897 7.465 12.069 1.00 95.44 72 GLN A C 1
ATOM 536 O O . GLN A 1 72 ? -6.179 7.081 11.148 1.00 95.44 72 GLN A O 1
ATOM 541 N N . ALA A 1 73 ? -8.115 6.960 12.279 1.00 93.56 73 ALA A N 1
ATOM 542 C CA . ALA A 1 73 ? -8.705 5.923 11.440 1.00 93.56 73 ALA A CA 1
ATOM 543 C C . ALA A 1 73 ? -8.857 6.387 9.984 1.00 93.56 73 ALA A C 1
ATOM 545 O O . ALA A 1 73 ? -8.525 5.633 9.069 1.00 93.56 73 ALA A O 1
ATOM 546 N N . TYR A 1 74 ? -9.290 7.633 9.764 1.00 95.38 74 TYR A N 1
ATOM 547 C CA . TYR A 1 74 ? -9.358 8.228 8.431 1.00 95.38 74 TYR A CA 1
ATOM 548 C C . TYR A 1 74 ? -7.977 8.289 7.772 1.00 95.38 74 TYR A C 1
ATOM 550 O O . TYR A 1 74 ? -7.814 7.791 6.659 1.00 95.38 74 TYR A O 1
ATOM 558 N N . GLN A 1 75 ? -6.969 8.823 8.470 1.00 94.88 75 GLN A N 1
ATOM 559 C CA . GLN A 1 75 ? -5.609 8.932 7.932 1.00 94.88 75 GLN A CA 1
ATOM 560 C C . GLN A 1 75 ? -5.035 7.558 7.563 1.00 94.88 75 GLN A C 1
ATOM 562 O O . GLN A 1 75 ? -4.500 7.390 6.470 1.00 94.88 75 GLN A O 1
ATOM 567 N N . LEU A 1 76 ? -5.180 6.563 8.445 1.00 91.75 76 LEU A N 1
ATOM 568 C CA . LEU A 1 76 ? -4.657 5.210 8.228 1.00 91.75 76 LEU A CA 1
ATOM 569 C C . LEU A 1 76 ? -5.389 4.454 7.116 1.00 91.75 76 LEU A C 1
ATOM 571 O O . LEU A 1 76 ? -4.775 3.632 6.449 1.00 91.75 76 LEU A O 1
ATOM 575 N N . SER A 1 77 ? -6.679 4.726 6.912 1.00 90.19 77 SER A N 1
ATOM 576 C CA . SER A 1 77 ? -7.486 4.026 5.903 1.00 90.19 77 SER A CA 1
ATOM 577 C C . SER A 1 77 ? -7.443 4.686 4.525 1.00 90.19 77 SER A C 1
ATOM 579 O O . SER A 1 77 ? -7.868 4.071 3.552 1.00 90.19 77 SER A O 1
ATOM 581 N N . THR A 1 78 ? -6.974 5.934 4.430 1.00 89.88 78 THR A N 1
ATOM 582 C CA . THR A 1 78 ? -6.973 6.705 3.176 1.00 89.88 78 THR A CA 1
ATOM 583 C C . THR A 1 78 ? -5.562 7.122 2.779 1.00 89.88 78 THR A C 1
ATOM 585 O O . THR A 1 78 ? -4.989 6.541 1.863 1.00 89.88 78 THR A O 1
ATOM 588 N N . LEU A 1 79 ? -4.970 8.082 3.489 1.00 89.62 79 LEU A N 1
ATOM 589 C CA . LEU A 1 79 ? -3.666 8.653 3.145 1.00 89.62 79 LEU A CA 1
ATOM 590 C C . LEU A 1 79 ? -2.518 7.651 3.307 1.00 89.62 79 LEU A C 1
ATOM 592 O O . LEU A 1 79 ? -1.578 7.661 2.520 1.00 89.62 79 LEU A O 1
ATOM 596 N N . TYR A 1 80 ? -2.605 6.785 4.317 1.00 89.88 80 TYR A N 1
ATOM 597 C CA . TYR A 1 80 ? -1.580 5.794 4.654 1.00 89.88 80 TYR A CA 1
ATOM 598 C C . TYR A 1 80 ? -2.076 4.354 4.461 1.00 89.88 80 TYR A C 1
ATOM 600 O O . TYR A 1 80 ? -1.577 3.434 5.109 1.00 89.88 80 TYR A O 1
ATOM 608 N N . ALA A 1 81 ? -3.047 4.148 3.562 1.00 87.56 81 ALA A N 1
ATOM 609 C CA . ALA A 1 81 ? -3.725 2.863 3.356 1.00 87.56 81 ALA A CA 1
ATOM 610 C C . ALA A 1 81 ? -2.782 1.702 2.997 1.00 87.56 81 ALA A C 1
ATOM 612 O O . ALA A 1 81 ? -3.094 0.542 3.259 1.00 87.56 81 ALA A O 1
ATOM 613 N N . THR A 1 82 ? -1.628 2.010 2.402 1.00 88.69 82 THR A N 1
ATOM 614 C CA . THR A 1 82 ? -0.615 1.031 1.987 1.00 88.69 82 THR A CA 1
ATOM 615 C C . THR A 1 82 ? 0.728 1.231 2.690 1.00 88.69 82 THR A C 1
ATOM 617 O O . THR A 1 82 ? 1.747 0.733 2.215 1.00 88.69 82 THR A O 1
ATOM 620 N N . ASP A 1 83 ? 0.768 2.001 3.780 1.00 87.50 83 ASP A N 1
ATOM 621 C CA . ASP A 1 83 ? 2.014 2.305 4.484 1.00 87.50 83 ASP A CA 1
ATOM 622 C C . ASP A 1 83 ? 2.525 1.072 5.240 1.00 87.50 83 ASP A C 1
ATOM 624 O O . ASP A 1 83 ? 1.875 0.576 6.164 1.00 87.50 83 ASP A O 1
ATOM 628 N N . GLY A 1 84 ? 3.716 0.594 4.867 1.00 83.00 84 GLY A N 1
ATOM 629 C CA . GLY A 1 84 ? 4.339 -0.592 5.462 1.00 83.00 84 GLY A CA 1
ATOM 630 C C . GLY A 1 84 ? 4.686 -0.448 6.948 1.00 83.00 84 GLY A C 1
ATOM 631 O O . GLY A 1 84 ? 4.936 -1.447 7.615 1.00 83.00 84 GLY A O 1
ATOM 632 N N . ARG A 1 85 ? 4.665 0.772 7.504 1.00 86.25 85 ARG A N 1
ATOM 633 C CA . ARG A 1 85 ? 4.840 1.001 8.947 1.00 86.25 85 ARG A CA 1
ATOM 634 C C . ARG A 1 85 ? 3.610 0.601 9.759 1.00 86.25 85 ARG A C 1
ATOM 636 O O . ARG A 1 85 ? 3.712 0.489 10.979 1.00 86.25 85 ARG A O 1
ATOM 643 N N . ASN A 1 86 ? 2.452 0.412 9.120 1.00 87.44 86 ASN A N 1
ATOM 644 C CA . ASN A 1 86 ? 1.246 -0.051 9.791 1.00 87.44 86 ASN A CA 1
ATOM 645 C C . ASN A 1 86 ? 1.219 -1.593 9.828 1.00 87.44 86 ASN A C 1
ATOM 647 O O . ASN A 1 86 ? 0.952 -2.218 8.802 1.00 87.44 86 ASN A O 1
ATOM 651 N N . PRO A 1 87 ? 1.405 -2.230 11.002 1.00 82.56 87 PRO A N 1
ATOM 652 C CA . PRO A 1 87 ? 1.440 -3.691 11.110 1.00 82.56 87 PRO A CA 1
ATOM 653 C C . PRO A 1 87 ? 0.087 -4.361 10.816 1.00 82.56 87 PRO A C 1
ATOM 655 O O . PRO A 1 87 ? 0.019 -5.581 10.684 1.00 82.56 87 PRO A O 1
ATOM 658 N N . TYR A 1 88 ? -0.997 -3.582 10.731 1.00 82.81 88 TYR A N 1
ATOM 659 C CA . TYR A 1 88 ? -2.339 -4.066 10.412 1.00 82.81 88 TYR A CA 1
ATOM 660 C C . TYR A 1 88 ? -2.732 -3.845 8.946 1.00 82.81 88 TYR A C 1
ATOM 662 O O . TYR A 1 88 ? -3.816 -4.267 8.543 1.00 82.81 88 TYR A O 1
ATOM 670 N N . VAL A 1 89 ? -1.888 -3.197 8.138 1.00 85.19 89 VAL A N 1
ATOM 671 C CA . VAL A 1 89 ? -2.163 -3.010 6.710 1.00 85.19 89 VAL A CA 1
ATOM 672 C C . VAL A 1 89 ? -1.877 -4.300 5.953 1.00 85.19 89 VAL A C 1
ATOM 674 O O . VAL A 1 89 ? -0.782 -4.852 6.003 1.00 85.19 89 VAL A O 1
ATOM 677 N N . TYR A 1 90 ? -2.880 -4.757 5.206 1.00 81.00 90 TYR A N 1
ATOM 678 C CA . TYR A 1 90 ? -2.738 -5.822 4.221 1.00 81.00 90 TYR A CA 1
ATOM 679 C C . TYR A 1 90 ? -2.817 -5.215 2.817 1.00 81.00 90 TYR A C 1
ATOM 681 O O . TYR A 1 90 ? -3.875 -5.195 2.189 1.00 81.00 90 TYR A O 1
ATOM 689 N N . ALA A 1 91 ? -1.697 -4.664 2.348 1.00 81.62 91 ALA A N 1
ATOM 690 C CA . ALA A 1 91 ? -1.596 -4.053 1.027 1.00 81.62 91 ALA A CA 1
ATOM 691 C C . ALA A 1 91 ? -0.991 -5.039 0.022 1.00 81.62 91 ALA A C 1
ATOM 693 O O . ALA A 1 91 ? 0.189 -5.377 0.098 1.00 81.62 91 ALA A O 1
ATOM 694 N N . GLN A 1 92 ? -1.802 -5.485 -0.939 1.00 77.94 92 GLN A N 1
ATOM 695 C CA . GLN A 1 92 ? -1.332 -6.342 -2.034 1.00 77.94 92 GLN A CA 1
ATOM 696 C C . GLN A 1 92 ? -0.655 -5.555 -3.162 1.00 77.94 92 GLN A C 1
ATOM 698 O O . GLN A 1 92 ? 0.154 -6.114 -3.896 1.00 77.94 92 GLN A O 1
ATOM 703 N N . THR A 1 93 ? -0.976 -4.271 -3.317 1.00 85.06 93 THR A N 1
ATOM 704 C CA . THR A 1 93 ? -0.366 -3.391 -4.318 1.00 85.06 93 THR A CA 1
ATOM 705 C C . THR A 1 93 ? -0.164 -2.010 -3.717 1.00 85.06 93 THR A C 1
ATOM 707 O O . THR A 1 93 ? -1.049 -1.514 -3.018 1.00 85.06 93 THR A O 1
ATOM 710 N N . VAL A 1 94 ? 0.995 -1.403 -3.968 1.00 89.88 94 VAL A N 1
ATOM 711 C CA . VAL A 1 94 ? 1.302 -0.031 -3.533 1.00 89.88 94 VAL A CA 1
ATOM 712 C C . VAL A 1 94 ? 1.127 0.968 -4.690 1.00 89.88 94 VAL A C 1
ATOM 714 O O . VAL A 1 94 ? 1.224 0.561 -5.851 1.00 89.88 94 VAL A O 1
ATOM 717 N N . PRO A 1 95 ? 0.872 2.265 -4.411 1.00 88.44 95 PRO A N 1
ATOM 718 C CA . PRO A 1 95 ? 0.633 3.279 -5.444 1.00 88.44 95 PRO A CA 1
ATOM 719 C C . PRO A 1 95 ? 1.744 3.405 -6.492 1.00 88.44 95 PRO A C 1
A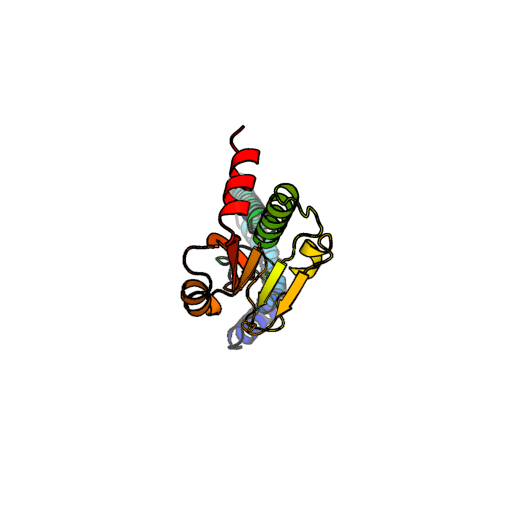TOM 721 O O . PRO A 1 95 ? 1.456 3.730 -7.635 1.00 88.44 95 PRO A O 1
ATOM 724 N N . ASP A 1 96 ? 2.980 3.069 -6.126 1.00 91.31 96 ASP A N 1
ATOM 725 C CA . ASP A 1 96 ? 4.181 3.170 -6.967 1.00 91.31 96 ASP A CA 1
ATOM 726 C C . ASP A 1 96 ? 4.097 2.343 -8.274 1.00 91.31 96 ASP A C 1
ATOM 728 O O . ASP A 1 96 ? 4.746 2.641 -9.275 1.00 91.31 96 ASP A O 1
ATOM 732 N N . VAL A 1 97 ? 3.216 1.336 -8.336 1.00 92.69 97 VAL A N 1
ATOM 733 C CA . VAL A 1 97 ? 2.916 0.623 -9.593 1.00 92.69 97 VAL A CA 1
ATOM 734 C C . VAL A 1 97 ? 2.263 1.535 -10.636 1.00 92.69 97 VAL A C 1
ATOM 736 O O . VAL A 1 97 ? 2.461 1.342 -11.837 1.00 92.69 97 VAL A O 1
ATOM 739 N N . LEU A 1 98 ? 1.478 2.521 -10.199 1.00 93.50 98 LEU A N 1
ATOM 740 C CA . LEU A 1 98 ? 0.895 3.525 -11.087 1.00 93.50 98 LEU A CA 1
ATOM 741 C C . LEU A 1 98 ? 1.989 4.443 -11.633 1.00 93.50 98 LEU A C 1
ATOM 743 O O . LEU A 1 98 ? 2.033 4.668 -12.840 1.00 93.50 98 LEU A O 1
ATOM 747 N N . ASP A 1 99 ? 2.924 4.869 -10.783 1.00 94.94 99 ASP A N 1
ATOM 748 C CA . ASP A 1 99 ? 4.074 5.684 -11.188 1.00 94.94 99 ASP A CA 1
ATOM 749 C C . ASP A 1 99 ? 4.978 4.933 -12.181 1.00 94.94 99 ASP A C 1
ATOM 751 O O . ASP A 1 99 ? 5.485 5.519 -13.145 1.00 94.94 99 ASP A O 1
ATOM 755 N N . LEU A 1 100 ? 5.143 3.616 -11.996 1.00 96.06 100 LEU A N 1
ATOM 756 C CA . LEU A 1 100 ? 5.795 2.737 -12.968 1.00 96.06 100 LEU A CA 1
ATOM 757 C C . LEU A 1 100 ? 5.053 2.772 -14.305 1.00 96.06 100 LEU A C 1
ATOM 759 O O . LEU A 1 100 ? 5.666 3.012 -15.343 1.00 96.06 100 LEU A O 1
ATOM 763 N N . ALA A 1 101 ? 3.740 2.544 -14.294 1.00 95.94 101 ALA A N 1
ATOM 764 C CA . ALA A 1 101 ? 2.930 2.520 -15.507 1.00 95.94 101 ALA A CA 1
ATOM 765 C C . ALA A 1 101 ? 2.985 3.854 -16.266 1.00 95.94 101 ALA A C 1
ATOM 767 O O . ALA A 1 101 ? 3.208 3.863 -17.478 1.00 95.94 101 ALA A O 1
ATOM 768 N N . GLU A 1 102 ? 2.861 4.976 -15.557 1.00 95.81 102 GLU A N 1
ATOM 769 C CA . GLU A 1 102 ? 2.993 6.320 -16.121 1.00 95.81 102 GLU A CA 1
ATOM 770 C C . GLU A 1 102 ? 4.393 6.571 -16.685 1.00 95.81 102 GLU A C 1
ATOM 772 O O . GLU A 1 102 ? 4.537 7.148 -17.767 1.00 95.81 102 GLU A O 1
ATOM 777 N N . ARG A 1 103 ? 5.445 6.102 -15.999 1.00 96.44 103 ARG A N 1
ATOM 778 C CA . ARG A 1 103 ? 6.819 6.173 -16.510 1.00 96.44 103 ARG A CA 1
ATOM 779 C C . ARG A 1 103 ? 6.949 5.426 -17.830 1.00 96.44 103 ARG A C 1
ATOM 781 O O . ARG A 1 103 ? 7.527 5.979 -18.765 1.00 96.44 103 ARG A O 1
ATOM 788 N N . ILE A 1 104 ? 6.443 4.195 -17.912 1.00 97.69 104 ILE A N 1
ATOM 789 C CA . ILE A 1 104 ? 6.550 3.390 -19.132 1.00 97.69 104 ILE A CA 1
ATOM 790 C C . ILE A 1 104 ? 5.719 4.005 -20.261 1.00 97.69 104 ILE A C 1
ATOM 792 O O . ILE A 1 104 ? 6.204 4.066 -21.389 1.00 97.69 104 ILE A O 1
ATOM 796 N N . GLN A 1 105 ? 4.525 4.527 -19.970 1.00 97.06 105 GLN A N 1
ATOM 797 C CA . GLN A 1 105 ? 3.716 5.225 -20.969 1.00 97.06 105 GLN A CA 1
ATOM 798 C C . GLN A 1 105 ? 4.437 6.467 -21.505 1.00 97.06 105 GLN A C 1
ATOM 800 O O . GLN A 1 105 ? 4.552 6.626 -22.713 1.00 97.06 105 GLN A O 1
ATOM 805 N N . GLY A 1 106 ? 5.015 7.299 -20.636 1.00 96.44 106 GLY A N 1
ATOM 806 C CA . GLY A 1 106 ? 5.772 8.469 -21.083 1.00 96.44 106 GLY A CA 1
ATOM 807 C C . GLY A 1 106 ? 7.007 8.106 -21.921 1.00 96.44 106 GLY A C 1
ATOM 808 O O . GLY A 1 106 ? 7.362 8.828 -22.850 1.00 96.44 106 GLY A O 1
ATOM 809 N N . LEU A 1 107 ? 7.652 6.971 -21.628 1.00 97.69 107 LEU A N 1
ATOM 810 C CA . LEU A 1 107 ? 8.725 6.424 -22.465 1.00 97.69 107 LEU A CA 1
ATOM 811 C C . LEU A 1 107 ? 8.201 5.945 -23.825 1.00 97.69 107 LEU A C 1
ATOM 813 O O . LEU A 1 107 ? 8.868 6.166 -24.832 1.00 97.69 107 LEU A O 1
ATOM 817 N N . ALA A 1 108 ? 7.018 5.329 -23.872 1.00 97.62 108 ALA A N 1
ATOM 818 C CA . ALA A 1 108 ? 6.370 4.940 -25.121 1.00 97.62 108 ALA A CA 1
ATOM 819 C C . ALA A 1 108 ? 6.039 6.170 -25.982 1.00 97.62 108 ALA A C 1
ATOM 821 O O . ALA A 1 108 ? 6.348 6.174 -27.170 1.00 97.62 108 ALA A O 1
ATOM 822 N N . ASP A 1 109 ? 5.522 7.242 -25.378 1.00 96.75 109 ASP A N 1
ATOM 823 C CA . ASP A 1 109 ? 5.182 8.490 -26.075 1.00 96.75 109 ASP A CA 1
ATOM 824 C C . ASP A 1 109 ? 6.423 9.192 -26.665 1.00 96.75 109 ASP A C 1
ATOM 826 O O . ASP A 1 109 ? 6.350 9.831 -27.713 1.00 96.75 109 ASP A O 1
ATOM 830 N N . ALA A 1 110 ? 7.585 9.055 -26.015 1.00 96.44 110 ALA A N 1
ATOM 831 C CA . ALA A 1 110 ? 8.866 9.572 -26.506 1.00 96.44 110 ALA A CA 1
ATOM 832 C C . ALA A 1 110 ? 9.576 8.628 -27.498 1.00 96.44 110 ALA A C 1
ATOM 834 O O . ALA A 1 110 ? 10.586 9.002 -28.104 1.00 96.44 110 ALA A O 1
ATOM 835 N N . SER A 1 111 ? 9.090 7.395 -27.646 1.00 96.94 111 SER A N 1
ATOM 836 C CA . SER A 1 111 ? 9.660 6.394 -28.539 1.00 96.94 111 SER A CA 1
ATOM 837 C C . SER A 1 111 ? 9.135 6.581 -29.964 1.00 96.94 111 SER A C 1
ATOM 839 O O . SER A 1 111 ? 7.927 6.714 -30.154 1.00 96.94 111 SER A O 1
ATOM 841 N N . PRO A 1 112 ? 9.983 6.464 -31.004 1.00 95.06 112 PRO A N 1
ATOM 842 C CA . PRO A 1 112 ? 9.510 6.420 -32.390 1.00 95.06 112 PRO A CA 1
ATOM 843 C C . PRO A 1 112 ? 8.513 5.283 -32.664 1.00 95.06 112 PRO A C 1
ATOM 845 O O . PRO A 1 112 ? 7.746 5.355 -33.617 1.00 95.06 112 PRO A O 1
ATOM 848 N N . ALA A 1 113 ? 8.537 4.224 -31.845 1.00 96.25 113 ALA A N 1
ATOM 849 C CA . ALA A 1 113 ? 7.616 3.097 -31.952 1.00 96.25 113 ALA A CA 1
ATOM 850 C C . ALA A 1 113 ? 6.252 3.352 -31.279 1.00 96.25 113 ALA A C 1
ATOM 852 O O . ALA A 1 113 ? 5.350 2.531 -31.440 1.00 96.25 113 ALA A O 1
ATOM 853 N N . GLY A 1 114 ? 6.089 4.444 -30.522 1.00 96.62 114 GLY A N 1
ATOM 854 C CA . GLY A 1 114 ? 4.862 4.730 -29.778 1.00 96.62 114 GLY A CA 1
ATOM 855 C C . GLY A 1 114 ? 4.453 3.565 -28.872 1.00 96.62 114 GLY A C 1
ATOM 856 O O . GLY A 1 114 ? 5.293 2.924 -28.236 1.00 96.62 114 GLY A O 1
ATOM 857 N N . GLU A 1 115 ? 3.162 3.223 -28.882 1.00 96.38 115 GLU A N 1
ATOM 858 C CA . GLU A 1 115 ? 2.628 2.078 -28.130 1.00 96.38 115 GLU A CA 1
ATOM 859 C C . GLU A 1 115 ? 3.245 0.733 -28.562 1.00 96.38 115 GLU A C 1
ATOM 861 O O . GLU A 1 115 ? 3.346 -0.182 -27.750 1.00 96.38 115 GLU A O 1
ATOM 866 N N . ALA A 1 116 ? 3.755 0.606 -29.793 1.00 97.38 116 ALA A N 1
ATOM 867 C CA . ALA A 1 116 ? 4.433 -0.607 -30.257 1.00 97.38 116 ALA A CA 1
ATOM 868 C C . ALA A 1 116 ? 5.862 -0.773 -29.694 1.00 97.38 116 ALA A C 1
ATOM 870 O O . ALA A 1 116 ? 6.571 -1.708 -30.080 1.00 97.38 116 ALA A O 1
ATOM 871 N N . MET A 1 117 ? 6.308 0.107 -28.791 1.00 98.12 117 MET A N 1
ATOM 872 C CA . MET A 1 117 ? 7.580 -0.027 -28.087 1.00 98.12 117 MET A CA 1
ATOM 873 C C . MET A 1 117 ? 7.672 -1.375 -27.360 1.00 98.12 117 MET A C 1
ATOM 875 O O . MET A 1 117 ? 6.841 -1.703 -26.518 1.00 98.12 117 MET A O 1
ATOM 879 N N . LEU A 1 118 ? 8.729 -2.136 -27.656 1.00 97.81 118 LEU A N 1
ATOM 880 C CA . LEU A 1 118 ? 9.006 -3.390 -26.963 1.00 97.81 118 LEU A CA 1
ATOM 881 C C . LEU A 1 118 ? 9.393 -3.123 -25.500 1.00 97.81 118 LEU A C 1
ATOM 883 O O . LEU A 1 118 ? 10.287 -2.319 -25.226 1.00 97.81 118 LEU A O 1
ATOM 887 N N . VAL A 1 119 ? 8.771 -3.852 -24.579 1.00 98.25 119 VAL A N 1
ATOM 888 C CA . VAL A 1 119 ? 9.107 -3.857 -23.151 1.00 98.25 119 VAL A CA 1
ATOM 889 C C . VAL A 1 119 ? 9.422 -5.283 -22.718 1.00 98.25 119 VAL A C 1
ATOM 891 O O . VAL A 1 119 ? 8.685 -6.213 -23.052 1.00 98.25 119 VAL A O 1
ATOM 894 N N . GLN A 1 120 ? 10.505 -5.466 -21.959 1.00 98.00 120 GLN A N 1
ATOM 895 C CA . GLN A 1 120 ? 10.796 -6.746 -21.312 1.00 98.00 120 GLN A CA 1
ATOM 896 C C . GLN A 1 120 ? 10.608 -6.652 -19.803 1.00 98.00 120 GLN A C 1
ATOM 898 O O . GLN A 1 120 ? 11.294 -5.868 -19.155 1.00 98.00 120 GLN A O 1
ATOM 903 N N . LEU A 1 121 ? 9.703 -7.461 -19.249 1.00 97.81 121 LEU A N 1
ATOM 904 C CA . LEU A 1 121 ? 9.499 -7.598 -17.810 1.00 97.81 121 LEU A CA 1
ATOM 905 C C . LEU A 1 121 ? 10.166 -8.881 -17.309 1.00 97.81 121 LEU A C 1
ATOM 907 O O . LEU A 1 121 ? 9.812 -9.970 -17.747 1.00 97.81 121 LEU A O 1
ATOM 911 N N . LEU A 1 122 ? 11.115 -8.750 -16.384 1.00 97.44 122 LEU A N 1
ATOM 912 C CA . LEU A 1 122 ? 11.841 -9.847 -15.751 1.00 97.44 122 LEU A CA 1
ATOM 913 C C . LEU A 1 122 ? 11.468 -9.905 -14.271 1.00 97.44 122 LEU A C 1
ATOM 915 O O . LEU A 1 122 ? 12.001 -9.153 -13.455 1.00 97.44 122 LEU A O 1
ATOM 919 N N . ALA A 1 123 ? 10.558 -10.795 -13.916 1.00 95.81 123 ALA A N 1
ATOM 920 C CA . ALA A 1 123 ? 10.127 -10.992 -12.545 1.00 95.81 123 ALA A CA 1
ATOM 921 C C . ALA A 1 123 ? 10.934 -12.092 -11.843 1.00 95.81 123 ALA A C 1
ATOM 923 O O . ALA A 1 123 ? 11.437 -13.027 -12.465 1.00 95.81 123 ALA A O 1
ATOM 924 N N . ALA A 1 124 ? 11.075 -11.972 -10.526 1.00 92.62 124 ALA A N 1
ATOM 925 C CA . ALA A 1 124 ? 11.669 -12.999 -9.675 1.00 92.62 124 ALA A CA 1
ATOM 926 C C . ALA A 1 124 ? 10.853 -14.305 -9.645 1.00 92.62 124 ALA A C 1
ATOM 928 O O . ALA A 1 124 ? 11.419 -15.379 -9.433 1.00 92.62 124 ALA A O 1
ATOM 929 N N . ASP A 1 125 ? 9.537 -14.179 -9.810 1.00 91.44 125 ASP A N 1
ATOM 930 C CA . ASP A 1 125 ? 8.519 -15.220 -9.714 1.00 91.44 125 ASP A CA 1
ATOM 931 C C . ASP A 1 125 ? 7.324 -14.867 -10.624 1.00 91.44 125 ASP A C 1
ATOM 933 O O . ASP A 1 125 ? 7.348 -13.856 -11.324 1.00 91.44 125 ASP A O 1
ATOM 937 N N . GLU A 1 126 ? 6.273 -15.687 -10.631 1.00 90.12 126 GLU A N 1
ATOM 938 C CA . GLU A 1 126 ? 5.057 -15.455 -11.432 1.00 90.12 126 GLU A CA 1
ATOM 939 C C . GLU A 1 126 ? 4.112 -14.387 -10.832 1.00 90.12 126 GLU A C 1
ATOM 941 O O . GLU A 1 126 ? 3.117 -13.999 -11.447 1.00 90.12 126 GLU A O 1
ATOM 946 N N . TYR A 1 127 ? 4.417 -13.858 -9.643 1.00 88.88 127 TYR A N 1
ATOM 947 C CA . TYR A 1 127 ? 3.579 -12.914 -8.900 1.00 88.88 127 TYR A CA 1
ATOM 948 C C . TYR A 1 127 ? 3.916 -11.451 -9.233 1.00 88.88 127 TYR A C 1
ATOM 950 O O . TYR A 1 127 ? 4.062 -10.615 -8.338 1.00 88.88 127 TYR A O 1
ATOM 958 N N . TYR A 1 128 ? 4.003 -11.126 -10.527 1.00 92.31 128 TYR A N 1
ATOM 959 C CA . TYR A 1 128 ? 4.245 -9.767 -11.045 1.00 92.31 128 TYR A CA 1
ATOM 960 C C . TYR A 1 128 ? 2.966 -8.990 -11.400 1.00 92.31 128 TYR A C 1
ATOM 962 O O . TYR A 1 128 ? 3.021 -7.856 -11.886 1.00 92.31 128 TYR A O 1
ATOM 970 N N . TRP A 1 129 ? 1.790 -9.570 -11.158 1.00 93.12 129 TRP A N 1
ATOM 971 C CA . TRP A 1 129 ? 0.538 -8.816 -11.192 1.00 93.12 129 TRP A CA 1
ATOM 972 C C . TRP A 1 129 ? 0.535 -7.722 -10.110 1.00 93.12 129 TRP A C 1
ATOM 974 O O . TRP A 1 129 ? 1.035 -7.964 -9.011 1.00 93.12 129 TRP A O 1
ATOM 984 N N . PRO A 1 130 ? -0.038 -6.532 -10.375 1.00 94.75 130 PRO A N 1
ATOM 985 C CA . PRO A 1 130 ? -0.853 -6.172 -11.541 1.00 94.75 130 PRO A CA 1
ATOM 986 C C . PRO A 1 130 ? -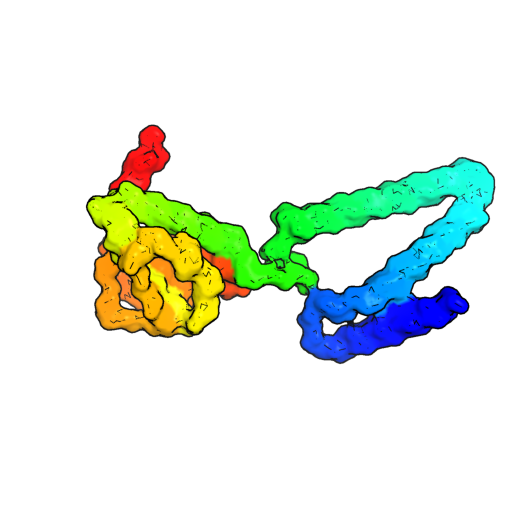0.112 -5.476 -12.700 1.00 94.75 130 PRO A C 1
ATOM 988 O O . PRO A 1 130 ? -0.769 -4.869 -13.542 1.00 94.75 130 PRO A O 1
ATOM 991 N N . ILE A 1 131 ? 1.221 -5.548 -12.803 1.00 95.88 131 ILE A N 1
ATOM 992 C CA . ILE A 1 131 ? 1.968 -4.832 -13.861 1.00 95.88 131 ILE A CA 1
ATOM 993 C C . ILE A 1 131 ? 1.418 -5.100 -15.283 1.00 95.88 131 ILE A C 1
ATOM 995 O O . ILE A 1 131 ? 1.213 -4.131 -16.018 1.00 95.88 131 ILE A O 1
ATOM 999 N N . PRO A 1 132 ? 1.076 -6.345 -15.685 1.00 96.06 132 PRO A N 1
ATOM 1000 C CA . PRO A 1 132 ? 0.509 -6.606 -17.011 1.00 96.06 132 PRO A CA 1
ATOM 1001 C C . PRO A 1 132 ? -0.791 -5.841 -17.283 1.00 96.06 132 PRO A C 1
ATOM 1003 O O . PRO A 1 132 ? -0.998 -5.358 -18.394 1.00 96.06 132 PRO A O 1
ATOM 1006 N N . TRP A 1 133 ? -1.647 -5.670 -16.268 1.00 95.75 133 TRP A N 1
ATOM 1007 C CA . TRP A 1 133 ? -2.883 -4.898 -16.399 1.00 95.75 133 TRP A CA 1
ATOM 1008 C C . TRP A 1 133 ? -2.599 -3.443 -16.759 1.00 95.75 133 TRP A C 1
ATOM 1010 O O . TRP A 1 133 ? -3.259 -2.879 -17.632 1.00 95.75 133 TRP A O 1
ATOM 1020 N N . TYR A 1 134 ? -1.619 -2.824 -16.105 1.00 96.06 134 TYR A N 1
ATOM 1021 C CA . TYR A 1 134 ? -1.287 -1.425 -16.355 1.00 96.06 134 TYR A CA 1
ATOM 1022 C C . TYR A 1 134 ? -0.555 -1.214 -17.682 1.00 96.06 134 TYR A C 1
ATOM 1024 O O . TYR A 1 134 ? -0.764 -0.192 -18.329 1.00 96.06 134 TYR A O 1
ATOM 1032 N N . LEU A 1 135 ? 0.216 -2.203 -18.136 1.00 96.94 135 LEU A N 1
ATOM 1033 C CA . LEU A 1 135 ? 0.918 -2.154 -19.419 1.00 96.94 135 LEU A CA 1
ATOM 1034 C C . LEU A 1 135 ? 0.068 -2.608 -20.618 1.00 96.94 135 LEU A C 1
ATOM 1036 O O . LEU A 1 135 ? 0.566 -2.598 -21.737 1.00 96.94 135 LEU A O 1
ATOM 1040 N N . ARG A 1 136 ? -1.215 -2.955 -20.427 1.00 96.25 136 ARG A N 1
ATOM 1041 C CA . ARG A 1 136 ? -2.105 -3.530 -21.463 1.00 96.25 136 ARG A CA 1
ATOM 1042 C C . ARG A 1 136 ? -2.263 -2.712 -22.753 1.00 96.25 136 ARG A C 1
ATOM 1044 O O . ARG A 1 136 ? -2.759 -3.240 -23.740 1.00 96.25 136 ARG A O 1
ATOM 1051 N N . ARG A 1 137 ? -1.911 -1.421 -22.736 1.00 95.31 137 ARG A N 1
ATOM 1052 C CA . ARG A 1 137 ? -1.922 -0.553 -23.928 1.00 95.31 137 ARG A CA 1
ATOM 1053 C C . ARG A 1 137 ? -0.735 -0.806 -24.856 1.00 95.31 137 ARG A C 1
ATOM 1055 O O . ARG A 1 137 ? -0.812 -0.475 -26.029 1.00 95.31 137 ARG A O 1
ATOM 1062 N N . LEU A 1 138 ? 0.345 -1.386 -24.341 1.00 97.56 138 LEU A N 1
ATOM 1063 C CA . LEU A 1 138 ? 1.529 -1.734 -25.111 1.00 97.56 138 LEU A CA 1
ATOM 1064 C C . LEU A 1 138 ? 1.351 -3.170 -25.625 1.00 97.56 138 LEU A C 1
ATOM 1066 O O . LEU A 1 138 ? 1.424 -4.104 -24.827 1.00 97.56 138 LEU A O 1
ATOM 1070 N N . PRO A 1 139 ? 1.112 -3.398 -26.930 1.00 96.62 139 PRO A N 1
ATOM 1071 C CA . PRO A 1 139 ? 0.934 -4.750 -27.463 1.00 96.62 139 PRO A CA 1
ATOM 1072 C C . PRO A 1 139 ? 2.210 -5.603 -27.392 1.00 96.62 139 PRO A C 1
ATOM 1074 O O . PRO A 1 139 ? 2.132 -6.827 -27.446 1.00 96.62 139 PRO A O 1
ATOM 1077 N N . ASN A 1 140 ? 3.381 -4.971 -27.260 1.00 97.38 140 ASN A N 1
ATOM 1078 C CA . ASN A 1 140 ? 4.683 -5.629 -27.330 1.00 97.38 140 ASN A CA 1
ATOM 1079 C C . ASN A 1 140 ? 5.353 -5.698 -25.950 1.00 97.38 140 ASN A C 1
ATOM 1081 O O . ASN A 1 140 ? 6.417 -5.119 -25.732 1.00 97.38 140 ASN A O 1
ATOM 1085 N N . VAL A 1 141 ? 4.737 -6.418 -25.011 1.00 97.38 141 VAL A N 1
ATOM 1086 C CA . VAL A 1 141 ? 5.327 -6.697 -23.693 1.00 97.38 141 VAL A CA 1
ATOM 1087 C C . VAL A 1 141 ? 5.605 -8.187 -23.574 1.00 97.38 141 VAL A C 1
ATOM 1089 O O . VAL A 1 141 ? 4.702 -9.007 -23.716 1.00 97.38 141 VAL A O 1
ATOM 1092 N N . GLY A 1 142 ? 6.858 -8.539 -23.302 1.00 96.38 142 GLY A N 1
ATOM 1093 C CA . GLY A 1 142 ? 7.211 -9.902 -22.925 1.00 96.38 142 GLY A CA 1
ATOM 1094 C C . GLY A 1 142 ? 7.411 -10.031 -21.416 1.00 96.38 142 GLY A C 1
ATOM 1095 O O . GLY A 1 142 ? 7.853 -9.086 -20.755 1.00 96.38 142 GLY A O 1
ATOM 1096 N N . TYR A 1 143 ? 7.115 -11.216 -20.889 1.00 96.06 143 TYR A N 1
ATOM 1097 C CA . TYR A 1 143 ? 7.186 -11.535 -19.466 1.00 96.06 143 TYR A CA 1
ATOM 1098 C C . TYR A 1 143 ? 8.089 -12.749 -19.267 1.00 96.06 143 TYR A C 1
ATOM 1100 O O . TYR A 1 143 ? 7.876 -13.791 -19.885 1.00 96.06 143 TYR A O 1
ATOM 1108 N N . TRP A 1 144 ? 9.092 -12.611 -18.409 1.00 96.12 144 TRP A N 1
ATOM 1109 C CA . TRP A 1 144 ? 10.044 -13.661 -18.077 1.00 96.12 144 TRP A CA 1
ATOM 1110 C C . TRP A 1 144 ? 10.185 -13.783 -16.565 1.00 96.12 144 TRP A C 1
ATOM 1112 O O . TRP A 1 144 ? 10.174 -12.781 -15.852 1.00 96.12 144 TRP A O 1
ATOM 1122 N N . THR A 1 145 ? 10.375 -15.008 -16.086 1.00 95.38 145 THR A N 1
ATOM 1123 C CA . THR A 1 145 ? 10.730 -15.319 -14.691 1.00 95.38 145 THR A CA 1
ATOM 1124 C C . THR A 1 145 ? 12.231 -15.556 -14.508 1.00 95.38 145 THR A C 1
ATOM 1126 O O . THR A 1 145 ? 12.692 -15.826 -13.403 1.00 95.38 145 THR A O 1
ATOM 1129 N N . GLU A 1 146 ? 13.006 -15.420 -15.586 1.00 93.69 146 GLU A N 1
ATOM 1130 C CA . GLU A 1 146 ? 14.461 -15.567 -15.647 1.00 93.69 146 GLU A CA 1
ATOM 1131 C C . GLU A 1 146 ? 15.057 -14.500 -16.576 1.00 93.69 146 GLU A C 1
ATOM 1133 O O . GLU A 1 146 ? 14.334 -13.810 -17.296 1.00 93.69 146 GLU A O 1
ATOM 1138 N N . VAL A 1 147 ? 16.384 -14.339 -16.579 1.00 94.38 147 VAL A N 1
ATOM 1139 C CA . VAL A 1 147 ? 17.037 -13.400 -17.502 1.00 94.38 147 VAL A CA 1
ATOM 1140 C C . VAL A 1 147 ? 17.139 -14.044 -18.888 1.00 94.38 147 VAL A C 1
ATOM 1142 O O . VAL A 1 147 ? 17.917 -14.985 -19.040 1.00 94.38 147 VAL A O 1
ATOM 1145 N N . PRO A 1 148 ? 16.430 -13.537 -19.916 1.00 94.31 148 PRO A N 1
ATOM 1146 C CA . PRO A 1 148 ? 16.488 -14.119 -21.248 1.00 94.31 148 PRO A CA 1
ATOM 1147 C C . PRO A 1 148 ? 17.871 -13.938 -21.883 1.00 94.31 148 PRO A C 1
ATOM 1149 O O . PRO A 1 148 ? 18.636 -13.021 -21.553 1.00 94.31 148 PRO A O 1
ATOM 1152 N N . GLU A 1 149 ? 18.184 -14.781 -22.866 1.00 91.69 149 GLU A N 1
ATOM 1153 C CA . GLU A 1 149 ? 19.422 -14.671 -23.643 1.00 91.69 149 GLU A CA 1
ATOM 1154 C C . GLU A 1 149 ? 19.523 -13.338 -24.389 1.00 91.69 149 GLU A C 1
ATOM 1156 O O . GLU A 1 149 ? 20.613 -12.786 -24.517 1.00 91.69 149 GLU A O 1
ATOM 1161 N N . VAL A 1 150 ? 18.397 -12.766 -24.819 1.00 92.19 150 VAL A N 1
ATOM 1162 C CA . VAL A 1 150 ? 18.357 -11.504 -25.563 1.00 92.19 150 VAL A CA 1
ATOM 1163 C C . VAL A 1 150 ? 17.710 -10.401 -24.722 1.00 92.19 150 VAL A C 1
ATOM 1165 O O . VAL A 1 150 ? 16.528 -10.464 -24.388 1.00 92.19 150 VAL A O 1
ATOM 1168 N N . LEU A 1 151 ? 18.492 -9.356 -24.429 1.00 93.75 151 LEU A N 1
ATOM 1169 C CA . LEU A 1 151 ? 18.062 -8.121 -23.760 1.00 93.75 151 LEU A CA 1
ATOM 1170 C C . LEU A 1 151 ? 18.138 -6.955 -24.756 1.00 93.75 151 LEU A C 1
ATOM 1172 O O . LEU A 1 151 ? 19.118 -6.207 -24.798 1.00 93.75 151 LEU A O 1
ATOM 1176 N N . ALA A 1 152 ? 17.134 -6.858 -25.626 1.00 89.50 152 ALA A N 1
ATOM 1177 C CA . ALA A 1 152 ? 17.131 -5.925 -26.758 1.00 89.50 152 ALA A CA 1
ATOM 1178 C C . ALA A 1 152 ? 16.063 -4.828 -26.653 1.00 89.50 152 ALA A C 1
ATOM 1180 O O . ALA A 1 152 ? 16.096 -3.873 -27.436 1.00 89.50 152 ALA A O 1
ATOM 1181 N N . ALA A 1 153 ? 15.124 -4.953 -25.714 1.00 96.81 153 ALA A N 1
ATOM 1182 C CA . ALA A 1 153 ? 14.063 -3.975 -25.572 1.00 96.81 153 ALA A CA 1
ATOM 1183 C C . ALA A 1 153 ? 14.599 -2.611 -25.134 1.00 96.81 153 ALA A C 1
ATOM 1185 O O . ALA A 1 153 ? 15.465 -2.545 -24.266 1.00 96.81 153 ALA A O 1
ATOM 1186 N N . PRO A 1 154 ? 14.071 -1.506 -25.691 1.00 97.25 154 PRO A N 1
ATOM 1187 C CA . PRO A 1 154 ? 14.432 -0.164 -25.249 1.00 97.25 154 PRO A CA 1
ATOM 1188 C C . PRO A 1 154 ? 14.092 0.096 -23.773 1.00 97.25 154 PRO A C 1
ATOM 1190 O O . PRO A 1 154 ? 14.711 0.969 -23.163 1.00 97.25 154 PRO A O 1
ATOM 1193 N N . VAL A 1 155 ? 13.148 -0.665 -23.208 1.00 98.25 155 VAL A N 1
ATOM 1194 C CA . VAL A 1 155 ? 12.757 -0.621 -21.799 1.00 98.25 155 VAL A CA 1
ATOM 1195 C C . VAL A 1 155 ? 12.770 -2.029 -21.214 1.00 98.25 155 VAL A C 1
ATOM 1197 O O . VAL A 1 155 ? 12.155 -2.951 -21.756 1.00 98.25 155 VAL A O 1
ATOM 1200 N N . ILE A 1 156 ? 13.450 -2.176 -20.080 1.00 98.25 156 ILE A N 1
ATOM 1201 C CA . ILE A 1 156 ? 13.527 -3.414 -19.312 1.00 98.25 156 ILE A CA 1
ATOM 1202 C C . ILE A 1 156 ? 13.078 -3.115 -17.879 1.00 98.25 156 ILE A C 1
ATOM 1204 O O . ILE A 1 156 ? 13.686 -2.302 -17.188 1.00 98.25 156 ILE A O 1
ATOM 1208 N N . ILE A 1 157 ? 12.014 -3.774 -17.436 1.00 98.00 157 ILE A N 1
ATOM 1209 C CA . ILE A 1 157 ? 11.509 -3.742 -16.062 1.00 98.00 157 ILE A CA 1
ATOM 1210 C C . ILE A 1 157 ? 12.000 -5.023 -15.404 1.00 98.00 157 ILE A C 1
ATOM 1212 O O . ILE A 1 157 ? 11.732 -6.101 -15.921 1.00 98.00 157 ILE A O 1
ATOM 1216 N N . ALA A 1 158 ? 12.724 -4.952 -14.297 1.00 97.31 158 ALA A N 1
ATOM 1217 C CA . ALA A 1 158 ? 13.297 -6.151 -13.693 1.00 97.31 158 ALA A CA 1
ATOM 1218 C C . ALA A 1 158 ? 13.191 -6.139 -12.177 1.00 97.31 158 ALA A C 1
ATOM 1220 O O . ALA A 1 158 ? 13.323 -5.084 -11.572 1.00 97.31 158 ALA A O 1
ATOM 1221 N N . SER A 1 159 ? 13.007 -7.298 -11.552 1.00 96.12 159 SER A N 1
ATOM 1222 C CA . SER A 1 159 ? 13.161 -7.425 -10.104 1.00 96.12 159 SER A CA 1
ATOM 1223 C C . SER A 1 159 ? 14.585 -7.057 -9.671 1.00 96.12 159 SER A C 1
ATOM 1225 O O . SER A 1 159 ? 15.554 -7.244 -10.419 1.00 96.12 159 SER A O 1
ATOM 1227 N N . ASP A 1 160 ? 14.698 -6.547 -8.450 1.00 92.12 160 ASP A N 1
ATOM 1228 C CA . ASP A 1 160 ? 15.952 -6.174 -7.786 1.00 92.12 160 ASP A CA 1
ATOM 1229 C C . ASP A 1 160 ? 17.031 -7.272 -7.853 1.00 92.12 160 ASP A C 1
ATOM 1231 O O . ASP A 1 160 ? 18.180 -6.995 -8.195 1.00 92.12 160 ASP A O 1
ATOM 1235 N N . ARG A 1 161 ? 16.661 -8.548 -7.680 1.00 92.62 161 ARG A N 1
ATOM 1236 C CA . ARG A 1 161 ? 17.590 -9.691 -7.731 1.00 92.62 161 ARG A CA 1
ATOM 1237 C C . ARG A 1 161 ? 18.391 -9.804 -9.030 1.00 92.62 161 ARG A C 1
ATOM 1239 O O . ARG A 1 161 ? 19.436 -10.453 -9.050 1.00 92.62 161 ARG A O 1
ATOM 1246 N N . TYR A 1 162 ? 17.904 -9.222 -10.127 1.00 94.81 162 TYR A N 1
ATOM 1247 C CA . TYR A 1 162 ? 18.579 -9.263 -11.425 1.00 94.81 162 TYR A CA 1
ATOM 1248 C C . TYR A 1 162 ? 19.547 -8.101 -11.652 1.00 94.81 162 TYR A C 1
ATOM 1250 O O . TYR A 1 162 ? 20.282 -8.136 -12.640 1.00 94.81 162 TYR A O 1
ATOM 1258 N N . GLU A 1 163 ? 19.612 -7.112 -10.755 1.00 92.50 163 GLU A N 1
ATOM 1259 C CA . GLU A 1 163 ? 20.524 -5.965 -10.858 1.00 92.50 163 GLU A CA 1
ATOM 1260 C C . GLU A 1 163 ? 21.978 -6.374 -11.154 1.00 92.50 163 GLU A C 1
ATOM 1262 O O . GLU A 1 163 ? 22.524 -5.871 -12.140 1.00 92.50 163 GLU A O 1
ATOM 1267 N N . PRO A 1 164 ? 22.607 -7.338 -10.446 1.00 92.75 164 PRO A N 1
ATOM 1268 C CA . PRO A 1 164 ? 24.014 -7.657 -10.695 1.00 92.75 164 PRO A CA 1
ATOM 1269 C C . PRO A 1 164 ? 24.268 -8.212 -12.102 1.00 92.75 164 PRO A C 1
ATOM 1271 O O . PRO A 1 164 ? 25.330 -7.991 -12.687 1.00 92.75 164 PRO A O 1
ATOM 1274 N N . VAL A 1 165 ? 23.307 -8.956 -12.657 1.00 94.38 165 VAL A N 1
ATOM 1275 C CA . VAL A 1 165 ? 23.407 -9.530 -14.007 1.00 94.38 165 VAL A CA 1
ATOM 1276 C C . VAL A 1 165 ? 23.121 -8.460 -15.059 1.00 94.38 165 VAL A C 1
ATOM 1278 O O . VAL A 1 165 ? 23.856 -8.362 -16.044 1.00 94.38 165 VAL A O 1
ATOM 1281 N N . LEU A 1 166 ? 22.094 -7.637 -14.848 1.00 94.50 166 LEU A N 1
ATOM 1282 C CA . LEU A 1 166 ? 21.702 -6.578 -15.776 1.00 94.50 166 LEU A CA 1
ATOM 1283 C C . LEU A 1 166 ? 22.753 -5.472 -15.858 1.00 94.50 166 LEU A C 1
ATOM 1285 O O . LEU A 1 166 ? 23.112 -5.084 -16.966 1.00 94.50 166 LEU A O 1
ATOM 1289 N N . ALA A 1 167 ? 23.338 -5.050 -14.735 1.00 92.06 167 ALA A N 1
ATOM 1290 C CA . ALA A 1 167 ? 24.416 -4.063 -14.719 1.00 92.06 167 ALA A CA 1
ATOM 1291 C C . ALA A 1 167 ? 25.613 -4.502 -15.585 1.00 92.06 167 ALA A C 1
ATOM 1293 O O . ALA A 1 167 ? 26.176 -3.699 -16.328 1.00 92.06 167 ALA A O 1
ATOM 1294 N N . ARG A 1 168 ? 25.961 -5.799 -15.562 1.00 92.38 168 ARG A N 1
ATOM 1295 C CA . ARG A 1 168 ? 27.027 -6.358 -16.411 1.00 92.38 168 ARG A CA 1
ATOM 1296 C C . ARG A 1 168 ? 26.626 -6.466 -17.883 1.00 92.38 168 ARG A C 1
ATOM 1298 O O . ARG A 1 168 ? 27.436 -6.158 -18.750 1.00 92.38 168 ARG A O 1
ATOM 1305 N N . ARG A 1 169 ? 25.407 -6.933 -18.179 1.00 94.44 169 ARG A N 1
ATOM 1306 C CA . ARG A 1 169 ? 24.972 -7.245 -19.555 1.00 94.44 169 ARG A CA 1
ATOM 1307 C C . ARG A 1 169 ? 24.491 -6.032 -20.347 1.00 94.44 169 ARG A C 1
ATOM 1309 O O . ARG A 1 169 ? 24.693 -5.983 -21.556 1.00 94.44 169 ARG A O 1
ATOM 1316 N N . LEU A 1 170 ? 23.840 -5.078 -19.688 1.00 93.31 170 LEU A N 1
ATOM 1317 C CA . LEU A 1 170 ? 23.322 -3.863 -20.320 1.00 93.31 170 LEU A CA 1
ATOM 1318 C C . LEU A 1 170 ? 24.416 -2.799 -20.492 1.00 93.31 170 LEU A C 1
ATOM 1320 O O . LEU A 1 170 ? 24.349 -1.980 -21.417 1.00 93.31 170 LEU A O 1
ATOM 1324 N N . GLY A 1 171 ? 25.443 -2.847 -19.635 1.00 85.50 171 GLY A N 1
ATOM 1325 C CA . GLY A 1 171 ? 26.641 -2.022 -19.725 1.00 85.50 171 GLY A CA 1
ATOM 1326 C C . GLY A 1 171 ? 26.322 -0.532 -19.837 1.00 85.50 171 GLY A C 1
ATOM 1327 O O . GLY A 1 171 ? 25.442 -0.003 -19.165 1.00 85.50 171 GLY A O 1
ATOM 1328 N N . THR A 1 172 ? 27.027 0.165 -20.728 1.00 88.56 172 THR A N 1
ATOM 1329 C CA . THR A 1 172 ? 26.893 1.619 -20.906 1.00 88.56 172 THR A CA 1
ATOM 1330 C C . THR A 1 172 ? 25.728 2.034 -21.804 1.00 88.56 172 THR A C 1
ATOM 1332 O O . THR A 1 172 ? 25.499 3.237 -21.948 1.00 88.56 172 THR A O 1
ATOM 1335 N N . ARG A 1 173 ? 24.998 1.088 -22.411 1.00 92.62 173 ARG A N 1
ATOM 1336 C CA . ARG A 1 173 ? 23.918 1.372 -23.375 1.00 92.62 173 ARG A CA 1
ATOM 1337 C C . ARG A 1 173 ? 22.594 1.730 -22.697 1.00 92.62 173 ARG A C 1
ATOM 1339 O O . ARG A 1 173 ? 21.767 2.418 -23.297 1.00 92.62 173 ARG A O 1
ATOM 1346 N N . TYR A 1 174 ? 22.415 1.291 -21.456 1.00 96.50 174 TYR A N 1
ATOM 1347 C CA . TYR A 1 174 ? 21.224 1.542 -20.655 1.00 96.50 174 TYR A CA 1
ATOM 1348 C C . TYR A 1 174 ? 21.557 2.398 -19.435 1.00 96.50 174 TYR A C 1
ATOM 1350 O O . TYR A 1 174 ? 22.714 2.532 -19.036 1.00 96.50 174 TYR A O 1
ATOM 1358 N N . GLN A 1 175 ? 20.520 2.993 -18.867 1.00 95.06 175 GLN A N 1
ATOM 1359 C CA . GLN A 1 175 ? 20.548 3.728 -17.615 1.00 95.06 175 GLN A CA 1
ATOM 1360 C C . GLN A 1 175 ? 19.431 3.178 -16.728 1.00 95.06 175 GLN A C 1
ATOM 1362 O O . GLN A 1 175 ? 18.298 3.054 -17.192 1.00 95.06 175 GLN A O 1
ATOM 1367 N N . MET A 1 176 ? 19.736 2.860 -15.469 1.00 94.75 176 MET A N 1
ATOM 1368 C CA . MET A 1 176 ? 18.696 2.609 -14.469 1.00 94.75 176 MET A CA 1
ATOM 1369 C C . MET A 1 176 ? 18.087 3.958 -14.075 1.00 94.75 176 MET A C 1
ATOM 1371 O O . MET A 1 176 ? 18.820 4.886 -13.717 1.00 94.75 176 MET A O 1
ATOM 1375 N N . THR A 1 177 ? 16.770 4.093 -14.239 1.00 94.25 177 THR A N 1
ATOM 1376 C CA . THR A 1 177 ? 16.043 5.368 -14.105 1.00 94.25 177 THR A CA 1
ATOM 1377 C C . THR A 1 177 ? 15.198 5.462 -12.840 1.00 94.25 177 THR A C 1
ATOM 1379 O O . THR A 1 177 ? 14.670 6.533 -12.553 1.00 94.25 177 THR A O 1
ATOM 1382 N N . GLY A 1 178 ? 15.039 4.366 -12.097 1.00 93.12 178 GLY A N 1
ATOM 1383 C CA . GLY A 1 178 ? 14.307 4.356 -10.835 1.00 93.12 178 GLY A CA 1
ATOM 1384 C C . GLY A 1 178 ? 13.942 2.958 -10.345 1.00 93.12 178 GLY A C 1
ATOM 1385 O O . GLY A 1 178 ? 14.000 1.985 -11.102 1.00 93.12 178 GLY A O 1
ATOM 1386 N N . TYR A 1 179 ? 13.535 2.918 -9.078 1.00 94.69 179 TYR A N 1
ATOM 1387 C CA . TYR A 1 179 ? 12.909 1.781 -8.412 1.00 94.69 179 TYR A CA 1
ATOM 1388 C C . TYR A 1 179 ? 11.425 2.065 -8.215 1.00 94.69 179 TYR A C 1
ATOM 1390 O O . TYR A 1 179 ? 11.062 3.199 -7.914 1.00 94.69 179 TYR A O 1
ATOM 1398 N N . TYR A 1 180 ? 10.615 1.024 -8.368 1.00 95.25 180 TYR A N 1
ATOM 1399 C CA . TYR A 1 180 ? 9.167 1.057 -8.251 1.00 95.25 180 TYR A CA 1
ATOM 1400 C C . TYR A 1 180 ? 8.686 -0.154 -7.449 1.00 95.25 180 TYR A C 1
ATOM 1402 O O . TYR A 1 180 ? 8.953 -1.300 -7.814 1.00 95.25 180 TYR A O 1
ATOM 1410 N N . GLY A 1 181 ? 7.995 0.073 -6.342 1.00 92.75 181 GLY A N 1
ATOM 1411 C CA . GLY A 1 181 ? 7.392 -0.952 -5.504 1.00 92.75 181 GLY A CA 1
ATOM 1412 C C . GLY A 1 181 ? 6.164 -1.580 -6.158 1.00 92.75 181 GLY A C 1
ATOM 1413 O O . GLY A 1 181 ? 5.275 -0.886 -6.641 1.00 92.75 181 GLY A O 1
ATOM 1414 N N . LEU A 1 182 ? 6.085 -2.910 -6.126 1.00 91.62 182 LEU A N 1
ATOM 1415 C CA . LEU A 1 182 ? 4.880 -3.667 -6.468 1.00 91.62 182 LEU A CA 1
ATOM 1416 C C . LEU A 1 182 ? 3.994 -3.869 -5.236 1.00 91.62 182 LEU A C 1
ATOM 1418 O O . LEU A 1 182 ? 2.790 -3.630 -5.276 1.00 91.62 182 LEU A O 1
ATOM 1422 N N . ARG A 1 183 ? 4.611 -4.301 -4.137 1.00 88.69 183 ARG A N 1
ATOM 1423 C CA . ARG A 1 183 ? 4.006 -4.584 -2.827 1.00 88.69 183 ARG A CA 1
ATOM 1424 C C . ARG A 1 183 ? 5.086 -4.422 -1.745 1.00 88.69 183 ARG A C 1
ATOM 1426 O O . ARG A 1 183 ? 6.243 -4.208 -2.120 1.00 88.69 183 ARG A O 1
ATOM 1433 N N . PRO A 1 184 ? 4.762 -4.509 -0.439 1.00 84.75 184 PRO A N 1
ATOM 1434 C CA . PRO A 1 184 ? 5.786 -4.450 0.600 1.00 84.75 184 PRO A CA 1
ATOM 1435 C C . PRO A 1 184 ? 6.952 -5.394 0.281 1.00 84.75 184 PRO A C 1
ATOM 1437 O O . PRO A 1 184 ? 6.729 -6.562 -0.033 1.00 84.75 184 PRO A O 1
ATOM 1440 N N . GLU A 1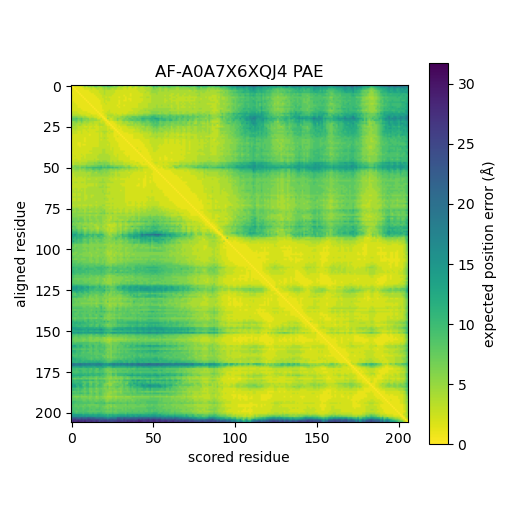 185 ? 8.169 -4.845 0.304 1.00 84.38 185 GLU A N 1
ATOM 1441 C CA . GLU A 1 185 ? 9.439 -5.553 0.068 1.00 84.38 185 GLU A CA 1
ATOM 1442 C C . GLU A 1 185 ? 9.655 -6.128 -1.345 1.00 84.38 185 GLU A C 1
ATOM 1444 O O . GLU A 1 185 ? 10.636 -6.827 -1.574 1.00 84.38 185 GLU A O 1
ATOM 1449 N N . VAL A 1 186 ? 8.797 -5.814 -2.320 1.00 90.19 186 VAL A N 1
ATOM 1450 C CA . VAL A 1 186 ? 8.963 -6.272 -3.708 1.00 90.19 186 VAL A CA 1
ATOM 1451 C C . VAL A 1 186 ? 9.087 -5.076 -4.632 1.00 90.19 186 VAL A C 1
ATOM 1453 O O . VAL A 1 186 ? 8.118 -4.346 -4.841 1.00 90.19 186 VAL A O 1
ATOM 1456 N N . PHE A 1 187 ? 10.270 -4.911 -5.220 1.00 92.81 187 PHE A N 1
ATOM 1457 C CA . PHE A 1 187 ? 10.618 -3.769 -6.059 1.00 92.81 187 PHE A CA 1
ATOM 1458 C C . PHE A 1 187 ? 11.028 -4.198 -7.467 1.00 92.81 187 PHE A C 1
ATOM 1460 O O . PHE A 1 187 ? 11.623 -5.256 -7.685 1.00 92.81 187 PHE A O 1
ATOM 1467 N N . PHE A 1 188 ? 10.744 -3.320 -8.420 1.00 96.38 188 PHE A N 1
ATOM 1468 C CA . PHE A 1 188 ? 11.195 -3.400 -9.795 1.00 96.38 188 PHE A CA 1
ATOM 1469 C C . PHE A 1 188 ? 12.038 -2.180 -10.136 1.00 96.38 188 PHE A C 1
ATOM 1471 O O . PHE A 1 188 ? 11.679 -1.044 -9.854 1.00 96.38 188 PHE A O 1
ATOM 1478 N N . GLN A 1 189 ? 13.157 -2.421 -10.788 1.00 96.00 189 GLN A N 1
ATOM 1479 C CA . GLN A 1 189 ? 14.001 -1.407 -11.398 1.00 96.00 189 GLN A CA 1
ATOM 1480 C C . GLN A 1 189 ? 13.617 -1.238 -12.867 1.00 96.00 189 GLN A C 1
ATOM 1482 O O . GLN A 1 189 ? 13.310 -2.213 -13.560 1.00 96.00 189 GLN A O 1
ATOM 1487 N N . VAL A 1 190 ? 13.678 -0.001 -13.354 1.00 97.62 190 VAL A N 1
ATOM 1488 C CA . VAL A 1 190 ? 13.466 0.318 -14.770 1.00 97.62 190 VAL A CA 1
ATOM 1489 C C . VAL A 1 190 ? 14.794 0.699 -15.404 1.00 97.62 190 VAL A C 1
ATOM 1491 O O . VAL A 1 190 ? 15.443 1.663 -14.998 1.00 97.62 190 VAL A O 1
ATOM 1494 N N . TRP A 1 191 ? 15.178 -0.054 -16.427 1.00 97.75 191 TRP A N 1
ATOM 1495 C CA . TRP A 1 191 ? 16.339 0.201 -17.265 1.00 97.75 191 TRP A CA 1
ATOM 1496 C C . TRP A 1 191 ? 15.878 0.703 -18.624 1.00 97.75 191 TRP A C 1
ATOM 1498 O O . TRP A 1 191 ? 15.097 0.046 -19.314 1.00 97.75 191 TRP A O 1
ATOM 1508 N N . VAL A 1 192 ? 16.392 1.859 -19.027 1.00 98.00 192 VAL A N 1
ATOM 1509 C CA . VAL A 1 192 ? 16.015 2.522 -20.276 1.00 98.00 192 VAL A CA 1
ATOM 1510 C C . VAL A 1 192 ? 17.248 2.696 -21.142 1.00 98.00 192 VAL A C 1
ATOM 1512 O O . VAL A 1 192 ? 18.315 3.089 -20.664 1.00 98.00 192 VAL A O 1
ATOM 1515 N N . ARG A 1 193 ? 17.118 2.408 -22.435 1.00 97.81 193 ARG A N 1
ATOM 1516 C CA . ARG A 1 193 ? 18.178 2.665 -23.410 1.00 97.81 193 ARG A CA 1
ATOM 1517 C C . ARG A 1 193 ? 18.464 4.170 -23.472 1.00 97.81 193 ARG A C 1
ATOM 1519 O O . ARG A 1 193 ? 17.541 4.981 -23.497 1.00 97.81 193 ARG A O 1
ATOM 1526 N N . LYS A 1 194 ? 19.739 4.567 -23.461 1.00 96.69 194 LYS A N 1
ATOM 1527 C CA . LYS A 1 194 ? 20.126 5.978 -23.255 1.00 96.69 194 LYS A CA 1
ATOM 1528 C C . LYS A 1 194 ? 19.606 6.948 -24.320 1.00 96.69 194 LYS A C 1
ATOM 1530 O O . LYS A 1 194 ? 19.327 8.097 -23.995 1.00 96.69 194 LYS A O 1
ATOM 1535 N N . ASP A 1 195 ? 19.467 6.501 -25.563 1.00 96.31 195 ASP A N 1
ATOM 1536 C CA . ASP A 1 195 ? 18.866 7.275 -26.656 1.00 96.31 195 ASP A CA 1
ATOM 1537 C C . ASP A 1 195 ? 17.390 7.593 -26.378 1.00 96.31 195 ASP A C 1
ATOM 1539 O O . ASP A 1 195 ? 16.981 8.749 -26.488 1.00 96.31 195 ASP A O 1
ATOM 1543 N N . LEU A 1 196 ? 16.618 6.594 -25.939 1.00 97.38 196 LEU A N 1
ATOM 1544 C CA . LEU A 1 196 ? 15.224 6.777 -25.545 1.00 97.38 196 LEU A CA 1
ATOM 1545 C C . LEU A 1 196 ? 15.114 7.659 -24.298 1.00 97.38 196 LEU A C 1
ATOM 1547 O O . LEU A 1 196 ? 14.277 8.555 -24.247 1.00 97.38 196 LEU A O 1
ATOM 1551 N N . TRP A 1 197 ? 15.991 7.453 -23.314 1.00 96.81 197 TRP A N 1
ATOM 1552 C CA . TRP A 1 197 ? 16.012 8.283 -22.111 1.00 96.81 197 TRP A CA 1
ATOM 1553 C C . TRP A 1 197 ? 16.278 9.758 -22.434 1.00 96.81 197 TRP A C 1
ATOM 1555 O O . TRP A 1 197 ? 15.590 10.642 -21.927 1.00 96.81 197 TRP A O 1
ATOM 1565 N N . ALA A 1 198 ? 17.225 10.037 -23.332 1.00 96.12 198 ALA A N 1
ATOM 1566 C CA . ALA A 1 198 ? 17.508 11.395 -23.782 1.00 96.12 198 ALA A CA 1
ATOM 1567 C C . ALA A 1 198 ? 16.326 12.019 -24.544 1.00 96.12 198 ALA A C 1
ATOM 1569 O O . ALA A 1 198 ? 16.051 13.205 -24.363 1.00 96.12 198 ALA A O 1
ATOM 1570 N N . ALA A 1 199 ? 15.618 11.246 -25.375 1.00 95.69 199 ALA A N 1
ATOM 1571 C CA . ALA A 1 199 ? 14.404 11.708 -26.051 1.00 95.69 199 ALA A CA 1
ATOM 1572 C C . ALA A 1 199 ? 13.294 12.047 -25.043 1.00 95.69 199 ALA A C 1
ATOM 1574 O O . ALA A 1 199 ? 12.696 13.117 -25.120 1.00 95.69 199 ALA A O 1
ATOM 1575 N N . PHE A 1 200 ? 13.091 11.186 -24.048 1.00 96.12 200 PHE A N 1
ATOM 1576 C CA . PHE A 1 200 ? 12.120 11.388 -22.979 1.00 96.12 200 PHE A CA 1
ATOM 1577 C C . PHE A 1 200 ? 12.415 12.621 -22.113 1.00 96.12 200 PHE A C 1
ATOM 1579 O O . PHE A 1 200 ? 11.508 13.370 -21.768 1.00 96.12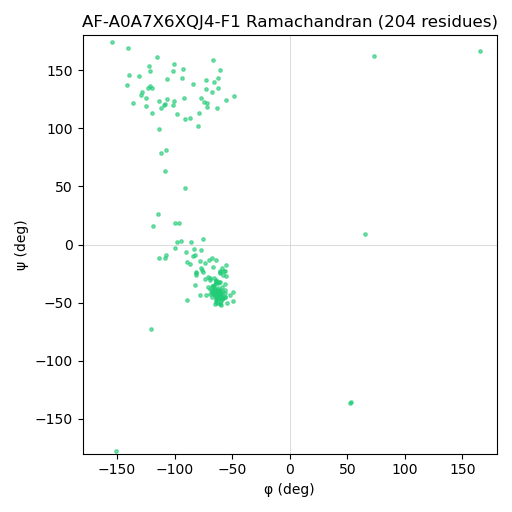 200 PHE A O 1
ATOM 1586 N N . LEU A 1 201 ? 13.678 12.894 -21.774 1.00 94.81 201 LEU A N 1
ATOM 1587 C CA . LEU A 1 201 ? 14.014 14.089 -20.990 1.00 94.81 201 LEU A CA 1
ATOM 1588 C C . LEU A 1 201 ? 13.703 15.393 -21.739 1.00 94.81 201 LEU A C 1
ATOM 1590 O O . LEU A 1 201 ? 13.311 16.376 -21.112 1.00 94.81 201 LEU A O 1
ATOM 1594 N N . LYS A 1 202 ? 13.818 15.404 -23.073 1.00 93.81 202 LYS A N 1
ATOM 1595 C CA . LYS A 1 202 ? 13.477 16.580 -23.890 1.00 93.81 202 LYS A CA 1
ATOM 1596 C C . LYS A 1 202 ? 11.988 16.918 -23.855 1.00 93.81 202 LYS A C 1
ATOM 1598 O O . LYS A 1 202 ? 11.656 18.088 -23.983 1.00 93.81 202 LYS A O 1
ATOM 1603 N N . THR A 1 203 ? 11.103 15.939 -23.653 1.00 88.81 203 THR A N 1
ATOM 1604 C CA . THR A 1 203 ? 9.654 16.193 -23.566 1.00 88.81 203 THR A CA 1
ATOM 1605 C C . THR A 1 203 ? 9.222 16.760 -22.210 1.00 88.81 203 THR A C 1
ATOM 1607 O O . THR A 1 203 ? 8.112 17.269 -22.101 1.00 88.81 203 THR A O 1
ATOM 1610 N N . ARG A 1 204 ? 10.085 16.703 -21.182 1.00 78.00 204 ARG A N 1
ATOM 1611 C CA . ARG A 1 204 ? 9.818 17.228 -19.826 1.00 78.00 204 ARG A CA 1
ATOM 1612 C C . ARG A 1 204 ? 10.594 18.497 -19.463 1.00 78.00 204 ARG A C 1
ATOM 1614 O O . ARG A 1 204 ? 10.317 19.086 -18.425 1.00 78.00 204 ARG A O 1
ATOM 1621 N N . GLY A 1 205 ? 11.591 18.872 -20.261 1.00 59.69 205 GLY A N 1
ATOM 1622 C CA . GLY A 1 205 ? 12.451 20.040 -20.036 1.00 59.69 205 GLY A CA 1
ATOM 1623 C C . GLY A 1 205 ? 12.068 21.281 -20.850 1.00 59.69 205 GLY A C 1
ATOM 1624 O O . GLY A 1 205 ? 12.930 22.135 -21.044 1.00 59.69 205 GLY A O 1
ATOM 1625 N N . GLY A 1 206 ? 10.836 21.343 -21.364 1.00 43.09 206 GLY A N 1
ATOM 1626 C CA . GLY A 1 206 ? 10.287 22.457 -22.144 1.00 43.09 206 GLY A CA 1
ATOM 1627 C C . GLY A 1 206 ? 9.067 23.077 -21.485 1.00 43.09 206 GLY A C 1
ATOM 1628 O O . GLY A 1 206 ? 8.415 22.368 -20.687 1.00 43.09 206 GLY A O 1
#

pLDDT: mean 93.56, std 5.97, range [43.09, 98.25]

Radius of gyration: 26.43 Å; Cα contacts (8 Å, |Δi|>4): 230; chains: 1; bounding box: 51×40×73 Å

Mean predicted aligned error: 5.77 Å

Foldseek 3Di:
DLVVLVCQLVVLVVVLVPDPDDALCSVVRSVVSVVVVVVVVLVVCLVPQPDPVRSVVSVVVVVVVVVVVVVVVCCCVPVVQQPPVDPNRDDQFDCLLVVVLVVVQLLLCLDPCRLCQAEEEAECDPSQPPNCVSNVSRPHYDYHNDDDPDDDGQKYKYWPVCVVVCCVPCPPQWDFDDWTDGHVPTIIIMIGGVVSVVSSVVVVPD

Nearest PDB structures (foldseek):
  6hgq-assembly1_B  TM=3.305E-01  e=6.483E-02  Homo sapiens
  2qml-assembly1_A  TM=4.091E-01  e=3.472E-01  Halalkalibacterium halodurans
  6fci-assembly1_A  TM=3.308E-01  e=1.413E-01  Homo sapiens
  5o7o-assembly1_B  TM=4.102E-01  e=9.056E-01  Erwinia amylovora CFBP1430
  2qir-assembly1_A  TM=3.943E-01  e=9.056E-01  Salmonella enterica subsp. enterica serovar Typhimurium

Solvent-accessible surface area (backbone atoms only — not comparable to full-atom values): 11410 Å² total; per-residue (Å²): 111,71,70,55,44,52,51,53,22,51,52,42,44,53,55,50,66,67,45,87,83,81,54,56,72,60,51,53,69,25,47,56,33,48,54,57,49,48,56,53,50,53,53,49,54,42,67,68,35,68,63,70,67,50,25,50,50,49,51,49,52,53,50,51,51,50,52,51,51,51,51,52,52,50,42,48,67,58,85,40,42,60,40,80,87,43,86,63,53,84,46,79,58,36,73,41,44,55,56,46,37,53,50,54,49,51,45,22,71,45,33,96,54,26,54,63,40,46,34,37,38,31,30,83,51,91,81,53,71,65,53,66,70,66,46,63,78,33,83,37,64,48,80,35,60,56,89,66,96,74,89,77,49,55,32,36,38,28,27,61,91,45,46,76,59,45,58,67,72,48,46,90,55,39,40,80,78,50,78,30,39,46,27,84,97,39,48,31,35,36,34,31,27,46,71,53,49,56,46,34,51,58,75,69,75,111

Sequence (206 aa):
MLRFLTIYTLALTAAYAAIPYKTPWCVLSPLQGMILLAGAGATALVRWAPGRLLRALVVLALSAGTAHLGWQAYQLSTLYATDGRNPYVYAQTVPDVLDLAERIQGLADASPAGEAMLVQLLAADEYYWPIPWYLRRLPNVGYWTEVPEVLAAPVIIASDRYEPVLARRLGTRYQMTGYYGLRPEVFFQVWVRKDLWAAFLKTRGG